Protein AF-0000000087801674 (afdb_homodimer)

Solvent-accessible surface area (backbone atoms only — not comparable to full-atom values): 14013 Å² total; per-residue (Å²): 129,71,61,68,39,51,29,33,41,62,79,55,60,31,30,32,39,36,50,57,74,58,81,40,25,35,35,33,15,40,68,57,34,8,9,36,26,7,16,68,33,32,33,34,28,30,34,54,42,87,42,50,44,78,76,38,37,72,88,40,53,46,72,25,80,40,76,71,36,92,72,72,56,46,32,38,39,27,20,32,75,73,55,23,9,34,45,39,39,37,33,70,70,35,52,76,68,42,30,33,26,38,24,48,24,19,38,68,68,58,78,89,70,61,68,58,33,33,30,18,51,76,46,45,53,90,71,57,76,79,52,83,94,38,54,73,29,63,59,119,128,73,61,69,40,50,31,35,41,62,78,55,59,31,28,31,38,36,51,58,74,59,81,41,26,35,35,31,14,38,68,52,35,8,9,35,25,7,15,69,31,32,32,33,28,30,33,53,42,88,41,51,44,78,75,38,37,71,88,41,51,45,71,24,78,41,74,71,32,91,74,68,56,49,34,39,40,27,21,34,74,72,55,23,10,33,46,38,39,37,33,71,70,34,52,75,69,43,31,32,26,39,25,49,23,20,37,68,70,57,78,91,69,62,68,58,34,34,29,18,50,77,47,47,54,90,73,57,76,78,51,84,96,38,52,75,29,63,59,121

Nearest PDB structures (foldseek):
  8ajq-assembly2_C  TM=9.108E-01  e=1.764E-11  Pseudomonas aeruginosa PAO1
  1xa8-assembly1_A  TM=7.427E-01  e=1.185E-06  Paracoccus denitrificans
  7shh-assembly3_C  TM=5.538E-01  e=6.264E-02  Magnetospirillum gryphiswaldense
  8rdp-assembly1_A  TM=5.841E-01  e=1.446E-01  Magnetospirillum gryphiswaldense
  8oua-assembly1_C  TM=5.200E-01  e=3.145E-01  Magnetospirillum gryphiswaldense

Structure (mmCIF, N/CA/C/O backbone):
data_AF-0000000087801674-model_v1
#
loop_
_entity.id
_entity.type
_entity.pdbx_description
1 polymer 'DUF636 domain protein'
#
loop_
_atom_site.group_PDB
_atom_site.id
_atom_site.type_symbol
_atom_site.label_atom_id
_atom_site.label_alt_id
_atom_site.label_comp_id
_atom_site.label_asym_id
_atom_site.label_entity_id
_atom_site.label_seq_id
_atom_site.pdbx_PDB_ins_code
_atom_site.Cartn_x
_atom_site.Cartn_y
_atom_site.Cartn_z
_atom_site.occupancy
_atom_site.B_iso_or_equiv
_atom_site.auth_seq_id
_atom_site.auth_comp_id
_atom_site.auth_asym_id
_atom_site.auth_atom_id
_atom_site.pdbx_PDB_model_num
ATOM 1 N N . MET A 1 1 ? 8.062 23.875 20.641 1 47.62 1 MET A N 1
ATOM 2 C CA . MET A 1 1 ? 8.273 23.797 19.203 1 47.62 1 MET A CA 1
ATOM 3 C C . MET A 1 1 ? 7.703 22.5 18.641 1 47.62 1 MET A C 1
ATOM 5 O O . MET A 1 1 ? 7.965 21.406 19.172 1 47.62 1 MET A O 1
ATOM 9 N N . THR A 1 2 ? 6.551 22.516 17.875 1 64.19 2 THR A N 1
ATOM 10 C CA . THR A 1 2 ? 5.828 21.297 17.547 1 64.19 2 THR A CA 1
ATOM 11 C C . THR A 1 2 ? 6.691 20.375 16.688 1 64.19 2 THR A C 1
ATOM 13 O O . THR A 1 2 ? 7.379 20.828 15.773 1 64.19 2 THR A O 1
ATOM 16 N N . ALA A 1 3 ? 6.973 19.156 17.125 1 79.94 3 ALA A N 1
ATOM 17 C CA . ALA A 1 3 ? 7.953 18.219 16.578 1 79.94 3 ALA A CA 1
ATOM 18 C C . ALA A 1 3 ? 7.699 17.953 15.102 1 79.94 3 ALA A C 1
ATOM 20 O O . ALA A 1 3 ? 6.551 17.781 14.688 1 79.94 3 ALA A O 1
ATOM 21 N N . SER A 1 4 ? 8.633 18.391 14.297 1 91.62 4 SER A N 1
ATOM 22 C CA . SER A 1 4 ? 8.586 18.141 12.859 1 91.62 4 SER A CA 1
ATOM 23 C C . SER A 1 4 ? 9.094 16.734 12.523 1 91.62 4 SER A C 1
ATOM 25 O O . SER A 1 4 ? 10.008 16.234 13.172 1 91.62 4 SER A O 1
ATOM 27 N N . LYS A 1 5 ? 8.352 16.062 11.68 1 96 5 LYS A N 1
ATOM 28 C CA . LYS A 1 5 ? 8.773 14.766 11.156 1 96 5 LYS A CA 1
ATOM 29 C C . LYS A 1 5 ? 9.125 14.875 9.672 1 96 5 LYS A C 1
ATOM 31 O O . LYS A 1 5 ? 8.594 15.727 8.961 1 96 5 LYS A O 1
ATOM 36 N N . THR A 1 6 ? 10.062 14.078 9.32 1 98.19 6 THR A N 1
ATOM 37 C CA . THR A 1 6 ? 10.406 13.961 7.91 1 98.19 6 THR A CA 1
ATOM 38 C C . THR A 1 6 ? 9.727 12.75 7.285 1 98.19 6 THR A C 1
ATOM 40 O O . THR A 1 6 ? 9.242 11.867 8 1 98.19 6 THR A O 1
ATOM 43 N N . GLY A 1 7 ? 9.555 12.805 5.973 1 98.56 7 GLY A N 1
ATOM 44 C CA . GLY A 1 7 ? 9.062 11.688 5.188 1 98.56 7 GLY A CA 1
ATOM 45 C C . GLY A 1 7 ? 9.625 11.648 3.779 1 98.56 7 GLY A C 1
ATOM 46 O O . GLY A 1 7 ? 10.273 12.602 3.342 1 98.56 7 GLY A O 1
ATOM 47 N N . SER A 1 8 ? 9.422 10.492 3.129 1 98.81 8 SER A N 1
ATOM 48 C CA . SER A 1 8 ? 9.922 10.336 1.765 1 98.81 8 SER A CA 1
ATOM 49 C C . SER A 1 8 ? 9.273 9.148 1.072 1 98.81 8 SER A C 1
ATOM 51 O O . SER A 1 8 ? 8.742 8.25 1.733 1 98.81 8 SER A O 1
ATOM 53 N N . CYS A 1 9 ? 9.328 9.281 -0.3 1 98.81 9 CYS A N 1
ATOM 54 C CA . CYS A 1 9 ? 9.023 8.07 -1.051 1 98.81 9 CYS A CA 1
ATOM 55 C C . CYS A 1 9 ? 10.133 7.043 -0.911 1 98.81 9 CYS A C 1
ATOM 57 O O . CYS A 1 9 ? 11.141 7.293 -0.243 1 98.81 9 CYS A O 1
ATOM 59 N N . LEU A 1 10 ? 9.977 5.898 -1.494 1 98.56 10 LEU A N 1
ATOM 60 C CA . LEU A 1 10 ? 10.898 4.773 -1.374 1 98.56 10 LEU A CA 1
ATOM 61 C C . LEU A 1 10 ? 12.25 5.109 -1.992 1 98.56 10 LEU A C 1
ATOM 63 O O . LEU A 1 10 ? 13.289 4.848 -1.391 1 98.56 10 LEU A O 1
ATOM 67 N N . CYS A 1 11 ? 12.297 5.691 -3.148 1 98.25 11 CYS A N 1
ATOM 68 C CA . CYS A 1 11 ? 13.547 5.918 -3.869 1 98.25 11 CYS A CA 1
ATOM 69 C C . CYS A 1 11 ? 14.227 7.195 -3.393 1 98.25 11 CYS A C 1
ATOM 71 O O . CYS A 1 11 ? 15.375 7.469 -3.758 1 98.25 11 CYS A O 1
ATOM 73 N N . GLY A 1 12 ? 13.508 7.992 -2.666 1 98.06 12 GLY A N 1
ATOM 74 C CA . GLY A 1 12 ? 14.109 9.195 -2.117 1 98.06 12 GLY A CA 1
ATOM 75 C C . GLY A 1 12 ? 13.992 10.398 -3.041 1 98.06 12 GLY A C 1
ATOM 76 O O . GLY A 1 12 ? 14.43 11.5 -2.697 1 98.06 12 GLY A O 1
ATOM 77 N N . ALA A 1 13 ? 13.352 10.25 -4.156 1 98.69 13 ALA A N 1
ATOM 78 C CA . ALA A 1 13 ? 13.172 11.383 -5.066 1 98.69 13 ALA A CA 1
ATOM 79 C C . ALA A 1 13 ? 12.266 12.445 -4.453 1 98.69 13 ALA A C 1
ATOM 81 O O . ALA A 1 13 ? 12.445 13.641 -4.691 1 98.69 13 ALA A O 1
ATOM 82 N N . VAL A 1 14 ? 11.297 12.039 -3.703 1 98.88 14 VAL A N 1
ATOM 83 C CA . VAL A 1 14 ? 10.375 12.945 -3.027 1 98.88 14 VAL A CA 1
ATOM 84 C C . VAL A 1 14 ? 10.664 12.953 -1.527 1 98.88 14 VAL A C 1
ATOM 86 O O . VAL A 1 14 ? 10.727 11.891 -0.897 1 98.88 14 VAL A O 1
ATOM 89 N N . LYS A 1 15 ? 10.906 14.047 -0.984 1 98.88 15 LYS A N 1
ATOM 90 C CA . LYS A 1 15 ? 11.047 14.25 0.454 1 98.88 15 LYS A CA 1
ATOM 91 C C . LYS A 1 15 ? 10.148 15.383 0.943 1 98.88 15 LYS A C 1
ATOM 93 O O . LYS A 1 15 ? 9.898 16.344 0.214 1 98.88 15 LYS A O 1
ATOM 98 N N . TYR A 1 16 ? 9.68 15.25 2.16 1 98.69 16 TYR A N 1
ATOM 99 C CA . TYR A 1 16 ? 8.812 16.266 2.732 1 98.69 16 TYR A CA 1
ATOM 100 C C . TYR A 1 16 ? 9 16.359 4.242 1 98.69 16 TYR A C 1
ATOM 102 O O . TYR A 1 16 ? 9.625 15.484 4.848 1 98.69 16 TYR A O 1
ATOM 110 N N . THR A 1 17 ? 8.523 17.422 4.82 1 98.31 17 THR A N 1
ATOM 111 C CA . THR A 1 17 ? 8.391 17.594 6.262 1 98.31 17 THR A CA 1
ATOM 112 C C . THR A 1 17 ? 6.934 17.812 6.645 1 98.31 17 THR A C 1
ATOM 114 O O . THR A 1 17 ? 6.148 18.328 5.844 1 98.31 17 THR A O 1
ATOM 117 N N . ILE A 1 18 ? 6.559 17.328 7.766 1 97.06 18 ILE A N 1
ATOM 118 C CA . ILE A 1 18 ? 5.254 17.578 8.359 1 97.06 18 ILE A CA 1
ATOM 119 C C . ILE A 1 18 ? 5.422 18.016 9.812 1 97.06 18 ILE A C 1
ATOM 121 O O . ILE A 1 18 ? 6.289 17.516 10.523 1 97.06 18 ILE A O 1
ATOM 125 N N . THR A 1 19 ? 4.602 19 10.117 1 95.75 19 THR A N 1
ATOM 126 C CA . THR A 1 19 ? 4.688 19.516 11.477 1 95.75 19 THR A CA 1
ATOM 127 C C . THR A 1 19 ? 3.404 19.234 12.25 1 95.75 19 THR A C 1
ATOM 129 O O . THR A 1 19 ? 2.309 19.297 11.688 1 95.75 19 THR A O 1
ATOM 132 N N . GLY A 1 20 ? 3.572 18.922 13.578 1 92.69 20 GLY A N 1
ATOM 133 C CA . GLY A 1 20 ? 2.424 18.672 14.438 1 92.69 20 GLY A CA 1
ATOM 134 C C . GLY A 1 20 ? 1.942 17.234 14.391 1 92.69 20 GLY A C 1
ATOM 135 O O . GLY A 1 20 ? 2.689 16.344 13.992 1 92.69 20 GLY A O 1
ATOM 136 N N . VAL A 1 21 ? 0.775 17 14.961 1 92.31 21 VAL A N 1
ATOM 137 C CA . VAL A 1 21 ? 0.155 15.68 15.008 1 92.31 21 VAL A CA 1
ATOM 138 C C . VAL A 1 21 ? -1.015 15.625 14.031 1 92.31 21 VAL A C 1
ATOM 140 O O . VAL A 1 21 ? -1.658 16.641 13.758 1 92.31 21 VAL A O 1
ATOM 143 N N . PRO A 1 22 ? -1.18 14.469 13.398 1 95.5 22 PRO A N 1
ATOM 144 C CA . PRO A 1 22 ? -2.334 14.383 12.5 1 95.5 22 PRO A CA 1
ATOM 145 C C . PRO A 1 22 ? -3.66 14.633 13.219 1 95.5 22 PRO A C 1
ATOM 147 O O . PRO A 1 22 ? -3.822 14.234 14.375 1 95.5 22 PRO A O 1
ATOM 150 N N . GLU A 1 23 ? -4.551 15.305 12.523 1 93.5 23 GLU A N 1
ATOM 151 C CA . GLU A 1 23 ? -5.898 15.492 13.055 1 93.5 23 GLU A CA 1
ATOM 152 C C . GLU A 1 23 ? -6.629 14.156 13.195 1 93.5 23 GLU A C 1
ATOM 154 O O . GLU A 1 23 ? -7.375 13.953 14.148 1 93.5 23 GLU A O 1
ATOM 159 N N . HIS A 1 24 ? -6.414 13.328 12.203 1 93.25 24 HIS A N 1
ATOM 160 C CA . HIS A 1 24 ? -6.941 11.969 12.172 1 93.25 24 HIS A CA 1
ATOM 161 C C . HIS A 1 24 ? -5.945 11.008 11.523 1 93.25 24 HIS A C 1
ATOM 163 O O . HIS A 1 24 ? -5.133 11.422 10.688 1 93.25 24 HIS A O 1
ATOM 169 N N . PHE A 1 25 ? -5.93 9.82 12.055 1 97.12 25 PHE A N 1
ATOM 170 C CA . PHE A 1 25 ? -5.254 8.695 11.414 1 97.12 25 PHE A CA 1
ATOM 171 C C . PHE A 1 25 ? -6.246 7.586 11.086 1 97.12 25 PHE A C 1
ATOM 173 O O . PHE A 1 25 ? -6.672 6.844 11.977 1 97.12 25 PHE A O 1
ATOM 180 N N . TYR A 1 26 ? -6.617 7.477 9.859 1 95.25 26 TYR A N 1
ATOM 181 C CA . TYR A 1 26 ? -7.66 6.512 9.531 1 95.25 26 TYR A CA 1
ATOM 182 C C . TYR A 1 26 ? -7.098 5.359 8.703 1 95.25 26 TYR A C 1
ATOM 184 O O . TYR A 1 26 ? -6.234 5.566 7.852 1 95.25 26 TYR A O 1
ATOM 192 N N . LEU A 1 27 ? -7.633 4.195 9 1 97.56 27 LEU A N 1
ATOM 193 C CA . LEU A 1 27 ? -7.465 3.01 8.164 1 97.56 27 LEU A CA 1
ATOM 194 C C . LEU A 1 27 ? -8.672 2.805 7.262 1 97.56 27 LEU A C 1
ATOM 196 O O . LEU A 1 27 ? -9.805 2.734 7.742 1 97.56 27 LEU A O 1
ATOM 200 N N . CYS A 1 28 ? -8.461 2.822 6.008 1 96.38 28 CYS A N 1
ATOM 201 C CA . CYS A 1 28 ? -9.555 2.637 5.059 1 96.38 28 CYS A CA 1
ATOM 202 C C . CYS A 1 28 ? -9.438 1.292 4.352 1 96.38 28 CYS A C 1
ATOM 204 O O . CYS A 1 28 ? -8.492 1.06 3.598 1 96.38 28 CYS A O 1
ATOM 206 N N . HIS A 1 29 ? -10.438 0.458 4.496 1 96.81 29 HIS A N 1
ATOM 207 C CA . HIS A 1 29 ? -10.398 -0.915 4.004 1 96.81 29 HIS A CA 1
ATOM 208 C C . HIS A 1 29 ? -11.148 -1.048 2.68 1 96.81 29 HIS A C 1
ATOM 210 O O . HIS A 1 29 ? -11.438 -2.162 2.236 1 96.81 29 HIS A O 1
ATOM 216 N N . CYS A 1 30 ? -11.5 0.041 2.01 1 95.81 30 CYS A N 1
ATOM 217 C CA . CYS A 1 30 ? -12.242 -0.053 0.758 1 95.81 30 CYS A CA 1
ATOM 218 C C . CYS A 1 30 ? -11.383 -0.672 -0.34 1 95.81 30 CYS A C 1
ATOM 220 O O . CYS A 1 30 ? -10.164 -0.744 -0.213 1 95.81 30 CYS A O 1
ATOM 222 N N . ILE A 1 31 ? -11.992 -1.08 -1.386 1 95.75 31 ILE A N 1
ATOM 223 C CA . ILE A 1 31 ? -11.32 -1.777 -2.477 1 95.75 31 ILE A CA 1
ATOM 224 C C . ILE A 1 31 ? -10.328 -0.838 -3.154 1 95.75 31 ILE A C 1
ATOM 226 O O . ILE A 1 31 ? -9.227 -1.251 -3.525 1 95.75 31 ILE A O 1
ATOM 230 N N . SER A 1 32 ? -10.633 0.423 -3.311 1 96.88 32 SER A N 1
ATOM 231 C CA . SER A 1 32 ? -9.742 1.372 -3.975 1 96.88 32 SER A CA 1
ATOM 232 C C . SER A 1 32 ? -8.422 1.513 -3.227 1 96.88 32 SER A C 1
ATOM 234 O O . SER A 1 32 ? -7.355 1.527 -3.84 1 96.88 32 SER A O 1
ATOM 236 N N . CYS A 1 33 ? -8.492 1.598 -1.892 1 97.31 33 CYS A N 1
ATOM 237 C CA . CYS A 1 33 ? -7.277 1.719 -1.099 1 97.31 33 CYS A CA 1
ATOM 238 C C . CYS A 1 33 ? -6.453 0.438 -1.164 1 97.31 33 CYS A C 1
ATOM 240 O O . CYS A 1 33 ? -5.223 0.486 -1.201 1 97.31 33 CYS A O 1
ATOM 242 N N . GLN A 1 34 ? -7.172 -0.679 -1.183 1 98.25 34 GLN A N 1
ATOM 243 C CA . GLN A 1 34 ? -6.469 -1.951 -1.301 1 98.25 34 GLN A CA 1
ATOM 244 C C . GLN A 1 34 ? -5.754 -2.062 -2.645 1 98.25 34 GLN A C 1
ATOM 246 O O . GLN A 1 34 ? -4.594 -2.471 -2.705 1 98.25 34 GLN A O 1
ATOM 251 N N . LYS A 1 35 ? -6.395 -1.659 -3.68 1 98.56 35 LYS A N 1
ATOM 252 C CA . LYS A 1 35 ? -5.777 -1.726 -5 1 98.56 35 LYS A CA 1
ATOM 253 C C . LYS A 1 35 ? -4.648 -0.707 -5.133 1 98.56 35 LYS A C 1
ATOM 255 O O . LYS A 1 35 ? -3.604 -1.001 -5.715 1 98.56 35 LYS A O 1
ATOM 260 N N . ALA A 1 36 ? -4.801 0.488 -4.613 1 98.75 36 ALA A N 1
ATOM 261 C CA . ALA A 1 36 ? -3.764 1.513 -4.703 1 98.75 36 ALA A CA 1
ATOM 262 C C . ALA A 1 36 ? -2.488 1.067 -3.992 1 98.75 36 ALA A C 1
ATOM 264 O O . ALA A 1 36 ? -1.394 1.161 -4.551 1 98.75 36 ALA A O 1
ATOM 265 N N . THR A 1 37 ? -2.643 0.557 -2.787 1 98.81 37 THR A N 1
ATOM 266 C CA . THR A 1 37 ? -1.492 0.17 -1.976 1 98.81 37 THR A CA 1
ATOM 267 C C . THR A 1 37 ? -0.952 -1.188 -2.416 1 98.81 37 THR A C 1
ATOM 269 O O . THR A 1 37 ? 0.224 -1.492 -2.203 1 98.81 37 THR A O 1
ATOM 272 N N . GLY A 1 38 ? -1.808 -1.997 -3.02 1 98.81 38 GLY A N 1
ATOM 273 C CA . GLY A 1 38 ? -1.487 -3.402 -3.213 1 98.81 38 GLY A CA 1
ATOM 274 C C . GLY A 1 38 ? -1.514 -4.203 -1.925 1 98.81 38 GLY A C 1
ATOM 275 O O . GLY A 1 38 ? -1.065 -5.352 -1.892 1 98.81 38 GLY A O 1
ATOM 276 N N . SER A 1 39 ? -1.932 -3.631 -0.876 1 98.75 39 SER A N 1
ATOM 277 C CA . SER A 1 39 ? -1.927 -4.227 0.455 1 98.75 39 SER A CA 1
ATOM 278 C C . SER A 1 39 ? -3.34 -4.328 1.021 1 98.75 39 SER A C 1
ATOM 280 O O . SER A 1 39 ? -4.281 -4.652 0.296 1 98.75 39 SER A O 1
ATOM 282 N N . VAL A 1 40 ? -3.564 -4.152 2.299 1 98.56 40 VAL A N 1
ATOM 283 C CA . VAL A 1 40 ? -4.816 -4.594 2.906 1 98.56 40 VAL A CA 1
ATOM 284 C C . VAL A 1 40 ? -5.684 -3.383 3.238 1 98.56 40 VAL A C 1
ATOM 286 O O . VAL A 1 40 ? -6.895 -3.514 3.428 1 98.56 40 VAL A O 1
ATOM 289 N N . PHE A 1 41 ? -5.148 -2.203 3.412 1 98.31 41 PHE A N 1
ATOM 290 C CA . PHE A 1 41 ? -5.883 -0.966 3.637 1 98.31 41 PHE A CA 1
ATOM 291 C C . PHE A 1 41 ? -4.992 0.247 3.391 1 98.31 41 PHE A C 1
ATOM 293 O O . PHE A 1 41 ? -3.777 0.11 3.236 1 98.31 41 PHE A O 1
ATOM 300 N N . GLY A 1 42 ? -5.605 1.363 3.162 1 97.94 42 GLY A N 1
ATOM 301 C CA . GLY A 1 42 ? -4.895 2.629 3.27 1 97.94 42 GLY A CA 1
ATOM 302 C C . GLY A 1 42 ? -4.691 3.08 4.703 1 97.94 42 GLY A C 1
ATOM 303 O O . GLY A 1 42 ? -5.586 2.939 5.535 1 97.94 42 GLY A O 1
ATOM 304 N N . ALA A 1 43 ? -3.512 3.559 5.02 1 98.62 43 ALA A N 1
ATOM 305 C CA . ALA A 1 43 ? -3.158 4.086 6.336 1 98.62 43 ALA A CA 1
ATOM 306 C C . ALA A 1 43 ? -2.803 5.57 6.254 1 98.62 43 ALA A C 1
ATOM 308 O O . ALA A 1 43 ? -1.638 5.926 6.066 1 98.62 43 ALA A O 1
ATOM 309 N N . ASN A 1 44 ? -3.742 6.391 6.523 1 97.94 44 ASN A N 1
ATOM 310 C CA . ASN A 1 44 ? -3.668 7.781 6.082 1 97.94 44 ASN A CA 1
ATOM 311 C C . ASN A 1 44 ? -3.746 8.75 7.262 1 97.94 44 ASN A C 1
ATOM 313 O O . ASN A 1 44 ? -4.699 8.703 8.039 1 97.94 44 ASN A O 1
ATOM 317 N N . CYS A 1 45 ? -2.801 9.656 7.348 1 98.06 45 CYS A N 1
ATOM 318 C CA . CYS A 1 45 ? -2.75 10.688 8.375 1 98.06 45 CYS A CA 1
ATOM 319 C C . CYS A 1 45 ? -3.227 12.031 7.832 1 98.06 45 CYS A C 1
ATOM 321 O O . CYS A 1 45 ? -2.621 12.578 6.91 1 98.06 45 CYS A O 1
ATOM 323 N N . TRP A 1 46 ? -4.246 12.508 8.414 1 97.19 46 TRP A N 1
ATOM 324 C CA . TRP A 1 46 ? -4.824 13.781 7.977 1 97.19 46 TRP A CA 1
ATOM 325 C C . TRP A 1 46 ? -4.094 14.961 8.609 1 97.19 46 TRP A C 1
ATOM 327 O O . TRP A 1 46 ? -4.004 15.055 9.836 1 97.19 46 TRP A O 1
ATOM 337 N N . TYR A 1 47 ? -3.566 15.844 7.793 1 97.06 47 TYR A N 1
ATOM 338 C CA . TYR A 1 47 ? -2.898 17.078 8.211 1 97.06 47 TYR A CA 1
ATOM 339 C C . TYR A 1 47 ? -3.502 18.281 7.516 1 97.06 47 TYR A C 1
ATOM 341 O O . TYR A 1 47 ? -4.172 18.156 6.492 1 97.06 47 TYR A O 1
ATOM 349 N N . LYS A 1 48 ? -3.268 19.422 8.188 1 96.44 48 LYS A N 1
ATOM 350 C CA . LYS A 1 48 ? -3.434 20.641 7.406 1 96.44 48 LYS A CA 1
ATOM 351 C C . LYS A 1 48 ? -2.414 20.719 6.277 1 96.44 48 LYS A C 1
ATOM 353 O O . LYS A 1 48 ? -1.242 20.375 6.465 1 96.44 48 LYS A O 1
ATOM 358 N N . LYS A 1 49 ? -2.883 21.094 5.105 1 96.19 49 LYS A N 1
ATOM 359 C CA . LYS A 1 49 ? -1.99 21.219 3.957 1 96.19 49 LYS A CA 1
ATOM 360 C C . LYS A 1 49 ? -0.834 22.172 4.254 1 96.19 49 LYS A C 1
ATOM 362 O O . LYS A 1 49 ? 0.284 21.953 3.779 1 96.19 49 LYS A O 1
ATOM 367 N N . SER A 1 50 ? -1.026 23.141 5.105 1 95.38 50 SER A N 1
ATOM 368 C CA . SER A 1 50 ? -0.056 24.188 5.402 1 95.38 50 SER A CA 1
ATOM 369 C C . SER A 1 50 ? 1.127 23.641 6.195 1 95.38 50 SER A C 1
ATOM 371 O O . SER A 1 50 ? 2.191 24.266 6.234 1 95.38 50 SER A O 1
ATOM 373 N N . VAL A 1 51 ? 0.984 22.5 6.832 1 95.94 51 VAL A N 1
ATOM 374 C CA . VAL A 1 51 ? 2.061 22.016 7.688 1 95.94 51 VAL A CA 1
ATOM 375 C C . VAL A 1 51 ? 2.842 20.922 6.957 1 95.94 51 VAL A C 1
ATOM 377 O O . VAL A 1 51 ? 3.816 20.375 7.492 1 95.94 51 VAL A O 1
ATOM 380 N N . ARG A 1 52 ? 2.367 20.5 5.793 1 96.25 52 ARG A N 1
ATOM 381 C CA . ARG A 1 52 ? 3.102 19.578 4.934 1 96.25 52 ARG A CA 1
ATOM 382 C C . ARG A 1 52 ? 3.889 20.344 3.867 1 96.25 52 ARG A C 1
ATOM 384 O O . ARG A 1 52 ? 3.305 21.016 3.016 1 96.25 52 ARG A O 1
ATOM 391 N N . GLN A 1 53 ? 5.188 20.203 3.875 1 97.31 53 GLN A N 1
ATOM 392 C CA . GLN A 1 53 ? 6.051 20.875 2.91 1 97.31 53 GLN A CA 1
ATOM 393 C C . GLN A 1 53 ? 6.883 19.859 2.119 1 97.31 53 GLN A C 1
ATOM 395 O O . GLN A 1 53 ? 7.68 19.125 2.693 1 97.31 53 GLN A O 1
ATOM 400 N N . ILE A 1 54 ? 6.668 19.859 0.822 1 98.25 54 ILE A N 1
ATOM 401 C CA . ILE A 1 54 ? 7.551 19.078 -0.029 1 98.25 54 ILE A CA 1
ATOM 402 C C . ILE A 1 54 ? 8.914 19.766 -0.137 1 98.25 54 ILE A C 1
ATOM 404 O O . ILE A 1 54 ? 9.008 20.891 -0.618 1 98.25 54 ILE A O 1
ATOM 408 N N . THR A 1 55 ? 9.938 19.109 0.288 1 98.44 55 THR A N 1
ATOM 409 C CA . THR A 1 55 ? 11.258 19.734 0.343 1 98.44 55 THR A CA 1
ATOM 410 C C . THR A 1 55 ? 12.102 19.328 -0.86 1 98.44 55 THR A C 1
ATOM 412 O O . THR A 1 55 ? 13.117 19.953 -1.158 1 98.44 55 THR A O 1
ATOM 415 N N . GLN A 1 56 ? 11.742 18.25 -1.497 1 98.44 56 GLN A N 1
ATOM 416 C CA . GLN A 1 56 ? 12.438 17.75 -2.678 1 98.44 56 GLN A CA 1
ATOM 417 C C . GLN A 1 56 ? 11.492 16.969 -3.58 1 98.44 56 GLN A C 1
ATOM 419 O O . GLN A 1 56 ? 10.648 16.219 -3.096 1 98.44 56 GLN A O 1
ATOM 424 N N . GLY A 1 57 ? 11.578 17.156 -4.914 1 98.38 57 GLY A N 1
ATOM 425 C CA . GLY A 1 57 ? 11.07 16.172 -5.859 1 98.38 57 GLY A CA 1
ATOM 426 C C . GLY A 1 57 ? 9.633 16.438 -6.27 1 98.38 57 GLY A C 1
ATOM 427 O O . GLY A 1 57 ? 8.898 15.508 -6.609 1 98.38 57 GLY A O 1
ATOM 428 N N . ASN A 1 58 ? 9.219 17.672 -6.176 1 97.44 58 ASN A N 1
ATOM 429 C CA . ASN A 1 58 ? 7.871 18 -6.633 1 97.44 58 ASN A CA 1
ATOM 430 C C . ASN A 1 58 ? 7.617 17.484 -8.047 1 97.44 58 ASN A C 1
ATOM 432 O O . ASN A 1 58 ? 6.508 17.031 -8.352 1 97.44 58 ASN A O 1
ATOM 436 N N . HIS A 1 59 ? 8.594 17.484 -8.875 1 97.75 59 HIS A N 1
ATOM 437 C CA . HIS A 1 59 ? 8.469 17.062 -10.258 1 97.75 59 HIS A CA 1
ATOM 438 C C . HIS A 1 59 ? 8.336 15.539 -10.367 1 97.75 59 HIS A C 1
ATOM 440 O O . HIS A 1 59 ? 7.992 15.016 -11.43 1 97.75 59 HIS A O 1
ATOM 446 N N . SER A 1 60 ? 8.625 14.82 -9.297 1 98.62 60 SER A N 1
ATOM 447 C CA . SER A 1 60 ? 8.547 13.367 -9.281 1 98.62 60 SER A CA 1
ATOM 448 C C . SER A 1 60 ? 7.199 12.891 -8.742 1 98.62 60 SER A C 1
ATOM 450 O O . SER A 1 60 ? 6.992 11.695 -8.531 1 98.62 60 SER A O 1
ATOM 452 N N . ILE A 1 61 ? 6.301 13.812 -8.484 1 98.81 61 ILE A N 1
ATOM 453 C CA . ILE A 1 61 ? 4.977 13.484 -7.969 1 98.81 61 ILE A CA 1
ATOM 454 C C . ILE A 1 61 ? 3.945 13.602 -9.086 1 98.81 61 ILE A C 1
ATOM 456 O O . ILE A 1 61 ? 3.904 14.609 -9.805 1 98.81 61 ILE A O 1
ATOM 460 N N . THR A 1 62 ? 3.178 12.609 -9.297 1 98.69 62 THR A N 1
ATOM 461 C CA . THR A 1 62 ? 2.02 12.656 -10.18 1 98.69 62 THR A CA 1
ATOM 462 C C . THR A 1 62 ? 0.752 12.258 -9.438 1 98.69 62 THR A C 1
ATOM 464 O O . THR A 1 62 ? 0.823 11.719 -8.328 1 98.69 62 THR A O 1
ATOM 467 N N . THR A 1 63 ? -0.363 12.648 -9.938 1 98.62 63 THR A N 1
ATOM 468 C CA . THR A 1 63 ? -1.632 12.445 -9.25 1 98.62 63 THR A CA 1
ATOM 469 C C . THR A 1 63 ? -2.625 11.719 -10.148 1 98.62 63 THR A C 1
ATOM 471 O O . THR A 1 63 ? -2.803 12.086 -11.312 1 98.62 63 THR A O 1
ATOM 474 N N . TYR A 1 64 ? -3.143 10.68 -9.688 1 98.75 64 TYR A N 1
ATOM 475 C CA . TYR A 1 64 ? -4.234 9.969 -10.344 1 98.75 64 TYR A CA 1
ATOM 476 C C . TYR A 1 64 ? -5.582 10.383 -9.766 1 98.75 64 TYR A C 1
ATOM 478 O O . TYR A 1 64 ? -5.766 10.383 -8.547 1 98.75 64 TYR A O 1
ATOM 486 N N . GLN A 1 65 ? -6.488 10.711 -10.633 1 97.62 65 GLN A N 1
ATOM 487 C CA . GLN A 1 65 ? -7.852 11.031 -10.227 1 97.62 65 GLN A CA 1
ATOM 488 C C . GLN A 1 65 ? -8.703 9.766 -10.109 1 97.62 65 GLN A C 1
ATOM 490 O O . GLN A 1 65 ? -9.188 9.242 -11.117 1 97.62 65 GLN A O 1
ATOM 495 N N . ASP A 1 66 ? -8.844 9.297 -8.906 1 97.69 66 ASP A N 1
ATOM 496 C CA . ASP A 1 66 ? -9.625 8.102 -8.617 1 97.69 66 ASP A CA 1
ATOM 497 C C . ASP A 1 66 ? -11.109 8.422 -8.508 1 97.69 66 ASP A C 1
ATOM 499 O O . ASP A 1 66 ? -11.586 8.836 -7.445 1 97.69 66 ASP A O 1
ATOM 503 N N . LYS A 1 67 ? -11.914 8.156 -9.539 1 92.94 67 LYS A N 1
ATOM 504 C CA . LYS A 1 67 ? -13.328 8.531 -9.602 1 92.94 67 LYS A CA 1
ATOM 505 C C . LYS A 1 67 ? -14.219 7.434 -9.039 1 92.94 67 LYS A C 1
ATOM 507 O O . LYS A 1 67 ? -15.438 7.586 -8.977 1 92.94 67 LYS A O 1
ATOM 512 N N . SER A 1 68 ? -13.586 6.297 -8.578 1 82 68 SER A N 1
ATOM 513 C CA . SER A 1 68 ? -14.406 5.145 -8.227 1 82 68 SER A CA 1
ATOM 514 C C . SER A 1 68 ? -14.258 4.785 -6.75 1 82 68 SER A C 1
ATOM 516 O O . SER A 1 68 ? -14.109 3.613 -6.40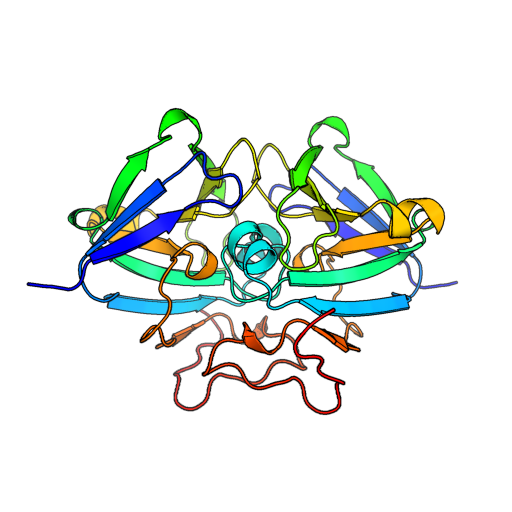2 1 82 68 SER A O 1
ATOM 518 N N . PRO A 1 69 ? -14.336 5.883 -5.953 1 77.62 69 PRO A N 1
ATOM 519 C CA . PRO A 1 69 ? -14.383 5.512 -4.535 1 77.62 69 PRO A CA 1
ATOM 520 C C . PRO A 1 69 ? -15.727 4.914 -4.125 1 77.62 69 PRO A C 1
ATOM 522 O O . PRO A 1 69 ? -16.766 5.254 -4.699 1 77.62 69 PRO A O 1
ATOM 525 N N . GLU A 1 70 ? -15.664 3.99 -3.318 1 79.62 70 GLU A N 1
ATOM 526 C CA . GLU A 1 70 ? -16.891 3.393 -2.801 1 79.62 70 GLU A CA 1
ATOM 527 C C . GLU A 1 70 ? -17.781 4.441 -2.131 1 79.62 70 GLU A C 1
ATOM 529 O O . GLU A 1 70 ? -19 4.289 -2.088 1 79.62 70 GLU A O 1
ATOM 534 N N . SER A 1 71 ? -17.156 5.516 -1.645 1 76.62 71 SER A N 1
ATOM 535 C CA . SER A 1 71 ? -17.859 6.582 -0.934 1 76.62 71 SER A CA 1
ATOM 536 C C . SER A 1 71 ? -18.625 7.473 -1.899 1 76.62 71 SER A C 1
ATOM 538 O O . SER A 1 71 ? -19.484 8.258 -1.479 1 76.62 71 SER A O 1
ATOM 540 N N . GLY A 1 72 ? -18.344 7.352 -3.109 1 81.25 72 GLY A N 1
ATOM 541 C CA . GLY A 1 72 ? -18.938 8.266 -4.074 1 81.25 72 GLY A CA 1
ATOM 542 C C . GLY A 1 72 ? -18.172 9.57 -4.207 1 81.25 72 GLY A C 1
ATOM 543 O O . GLY A 1 72 ? -18.5 10.414 -5.039 1 81.25 72 GLY A O 1
ATOM 544 N N . ASN A 1 73 ? -17.125 9.773 -3.363 1 86 73 ASN A N 1
ATOM 545 C CA . ASN A 1 73 ? -16.266 10.953 -3.463 1 86 73 ASN A CA 1
ATOM 546 C C . ASN A 1 73 ? -14.945 10.625 -4.145 1 86 73 ASN A C 1
ATOM 548 O O . ASN A 1 73 ? -14.156 9.828 -3.631 1 86 73 ASN A O 1
ATOM 552 N N . PRO A 1 74 ? -14.742 11.305 -5.277 1 93.31 74 PRO A N 1
ATOM 553 C CA . PRO A 1 74 ? -13.477 11.07 -5.969 1 93.31 74 PRO A CA 1
ATOM 554 C C . PRO A 1 74 ? -12.266 11.445 -5.117 1 93.31 74 PRO A C 1
ATOM 556 O O . PRO A 1 74 ? -12.32 12.398 -4.34 1 93.31 74 PRO A O 1
ATOM 559 N N . LEU A 1 75 ? -11.234 10.656 -5.262 1 96.69 75 LEU A N 1
ATOM 560 C CA . LEU A 1 75 ? -9.984 10.898 -4.547 1 96.69 75 LEU A CA 1
ATOM 561 C C . LEU A 1 75 ? -8.867 11.281 -5.516 1 96.69 75 LEU A C 1
ATOM 563 O O . LEU A 1 75 ? -8.805 10.766 -6.633 1 96.69 75 LEU A O 1
ATOM 567 N N . GLN A 1 76 ? -8.094 12.203 -5.102 1 97.81 76 GLN A N 1
ATOM 568 C CA . GLN A 1 76 ? -6.816 12.461 -5.754 1 97.81 76 GLN A CA 1
ATOM 569 C C . GLN A 1 76 ? -5.684 11.719 -5.059 1 97.81 76 GLN A C 1
ATOM 571 O O . GLN A 1 76 ? -5.387 11.969 -3.889 1 97.81 76 GLN A O 1
ATOM 576 N N . ARG A 1 77 ? -5.086 10.789 -5.758 1 98.62 77 ARG A N 1
ATOM 577 C CA . ARG A 1 77 ? -4.016 9.977 -5.199 1 98.62 77 ARG A CA 1
ATOM 578 C C . ARG A 1 77 ? -2.674 10.32 -5.84 1 98.62 77 ARG A C 1
ATOM 580 O O . ARG A 1 77 ? -2.494 10.141 -7.047 1 98.62 77 ARG A O 1
ATOM 587 N N . SER A 1 78 ? -1.761 10.781 -5.043 1 98.81 78 SER A N 1
ATOM 588 C CA . SER A 1 78 ? -0.436 11.125 -5.551 1 98.81 78 SER A CA 1
ATOM 589 C C . SER A 1 78 ? 0.57 10.016 -5.27 1 98.81 78 SER A C 1
ATOM 591 O O . SER A 1 78 ? 0.52 9.375 -4.219 1 98.81 78 SER A O 1
ATOM 593 N N . PHE A 1 79 ? 1.468 9.828 -6.203 1 98.94 79 PHE A N 1
ATOM 594 C CA . PHE A 1 79 ? 2.494 8.805 -6.043 1 98.94 79 PHE A CA 1
ATOM 595 C C . PHE A 1 79 ? 3.777 9.203 -6.758 1 98.94 79 PHE A C 1
ATOM 597 O O . PHE A 1 79 ? 3.77 10.109 -7.594 1 98.94 79 PHE A O 1
ATOM 604 N N . CYS A 1 80 ? 4.863 8.672 -6.379 1 98.94 80 CYS A N 1
ATOM 605 C CA . CYS A 1 80 ? 6.156 8.93 -7 1 98.94 80 CYS A CA 1
ATOM 606 C C . CYS A 1 80 ? 6.246 8.266 -8.367 1 98.94 80 CYS A C 1
ATOM 608 O O . CYS A 1 80 ? 6.008 7.062 -8.5 1 98.94 80 CYS A O 1
ATOM 610 N N . THR A 1 81 ? 6.668 8.984 -9.398 1 98.81 81 THR A N 1
ATOM 611 C CA . THR A 1 81 ? 6.707 8.477 -10.766 1 98.81 81 THR A CA 1
ATOM 612 C C . THR A 1 81 ? 7.875 7.516 -10.953 1 98.81 81 THR A C 1
ATOM 614 O O . THR A 1 81 ? 7.91 6.762 -11.93 1 98.81 81 THR A O 1
ATOM 617 N N . THR A 1 82 ? 8.82 7.535 -10.047 1 98.69 82 THR A N 1
ATOM 618 C CA . THR A 1 82 ? 10.023 6.719 -10.188 1 98.69 82 THR A CA 1
ATOM 619 C C . THR A 1 82 ? 9.844 5.367 -9.5 1 98.69 82 THR A C 1
ATOM 621 O O . THR A 1 82 ? 10.172 4.328 -10.062 1 98.69 82 THR A O 1
ATOM 624 N N . CYS A 1 83 ? 9.234 5.391 -8.297 1 98.81 83 CYS A N 1
ATOM 625 C CA . CYS A 1 83 ? 9.242 4.152 -7.523 1 98.81 83 CYS A CA 1
ATOM 626 C C . CYS A 1 83 ? 7.816 3.695 -7.223 1 98.81 83 CYS A C 1
ATOM 628 O O . CYS A 1 83 ? 7.609 2.607 -6.684 1 98.81 83 CYS A O 1
ATOM 630 N N . GLY A 1 84 ? 6.836 4.488 -7.492 1 98.88 84 GLY A N 1
ATOM 631 C CA . GLY A 1 84 ? 5.453 4.066 -7.348 1 98.88 84 GLY A CA 1
ATOM 632 C C . GLY A 1 84 ? 4.918 4.238 -5.938 1 98.88 84 GLY A C 1
ATOM 633 O O . GLY A 1 84 ? 3.746 3.971 -5.676 1 98.88 84 GLY A O 1
ATOM 634 N N . SER A 1 85 ? 5.727 4.742 -4.961 1 98.94 85 SER A N 1
ATOM 635 C CA . SER A 1 85 ? 5.27 4.934 -3.588 1 98.94 85 SER A CA 1
ATOM 636 C C . SER A 1 85 ? 3.992 5.766 -3.541 1 98.94 85 SER A C 1
ATOM 638 O O . SER A 1 85 ? 3.92 6.836 -4.156 1 98.94 85 SER A O 1
ATOM 640 N N . ASN A 1 86 ? 2.975 5.258 -2.848 1 98.94 86 ASN A N 1
ATOM 641 C CA . ASN A 1 86 ? 1.822 6.09 -2.518 1 98.94 86 ASN A CA 1
ATOM 642 C C . ASN A 1 86 ? 2.191 7.191 -1.531 1 98.94 86 ASN A C 1
ATOM 644 O O . ASN A 1 86 ? 2.801 6.926 -0.494 1 98.94 86 ASN A O 1
ATOM 648 N N . LEU A 1 87 ? 1.784 8.445 -1.814 1 98.94 87 LEU A N 1
ATOM 649 C CA . LEU A 1 87 ? 2.316 9.547 -1.023 1 98.94 87 LEU A CA 1
ATOM 650 C C . LEU A 1 87 ? 1.195 10.305 -0.321 1 98.94 87 LEU A C 1
ATOM 652 O O . LEU A 1 87 ? 1.12 10.312 0.91 1 98.94 87 LEU A O 1
ATOM 656 N N . PHE A 1 88 ? 0.319 10.969 -1.107 1 98.75 88 PHE A N 1
ATOM 657 C CA . PHE A 1 88 ? -0.701 11.852 -0.55 1 98.75 88 PHE A CA 1
ATOM 658 C C . PHE A 1 88 ? -2.066 11.555 -1.157 1 98.75 88 PHE A C 1
ATOM 660 O O . PHE A 1 88 ? -2.156 11.07 -2.289 1 98.75 88 PHE A O 1
ATOM 667 N N . ILE A 1 89 ? -3.078 11.82 -0.387 1 98.19 89 ILE A N 1
ATOM 668 C CA . ILE A 1 89 ? -4.457 11.68 -0.84 1 98.19 89 ILE A CA 1
ATOM 669 C C . ILE A 1 89 ? -5.254 12.93 -0.461 1 98.19 89 ILE A C 1
ATOM 671 O O . ILE A 1 89 ? -5.098 13.453 0.643 1 98.19 89 ILE A O 1
ATOM 675 N N . SER A 1 90 ? -5.988 13.359 -1.388 1 96.75 90 SER A N 1
ATOM 676 C CA . SER A 1 90 ? -6.93 14.445 -1.112 1 96.75 90 SER A CA 1
ATOM 677 C C . SER A 1 90 ? -8.242 14.234 -1.864 1 96.75 90 SER A C 1
ATOM 679 O O . SER A 1 90 ? -8.367 13.305 -2.662 1 96.75 90 SER A O 1
ATOM 681 N N . ASN A 1 91 ? -9.211 14.883 -1.481 1 94.44 91 ASN A N 1
ATOM 682 C CA . ASN A 1 91 ? -10.469 15.023 -2.205 1 94.44 91 ASN A CA 1
ATOM 683 C C . ASN A 1 91 ? -11 16.453 -2.146 1 94.44 91 ASN A C 1
ATOM 685 O O . ASN A 1 91 ? -10.359 17.328 -1.559 1 94.44 91 ASN A O 1
ATOM 689 N N . ASP A 1 92 ? -12.125 16.703 -2.83 1 93.12 92 ASP A N 1
ATOM 690 C CA . ASP A 1 92 ? -12.664 18.062 -2.918 1 93.12 92 ASP A CA 1
ATOM 691 C C . ASP A 1 92 ? -12.969 18.625 -1.531 1 93.12 92 ASP A C 1
ATOM 693 O O . ASP A 1 92 ? -12.703 19.797 -1.256 1 93.12 92 ASP A O 1
ATOM 697 N N . THR A 1 93 ? -13.516 17.797 -0.698 1 91.25 93 THR A N 1
ATOM 698 C CA . THR A 1 93 ? -13.844 18.219 0.658 1 91.25 93 THR A CA 1
ATOM 699 C C . THR A 1 93 ? -12.586 18.578 1.435 1 91.25 93 THR A C 1
ATOM 701 O O . THR A 1 93 ? -12.531 19.641 2.082 1 91.25 93 THR A O 1
ATOM 704 N N . MET A 1 94 ? -11.594 17.797 1.381 1 93.31 94 MET A N 1
ATOM 705 C CA . MET A 1 94 ? -10.32 18.047 2.049 1 93.31 94 MET A CA 1
ATOM 706 C C . MET A 1 94 ? -9.68 19.328 1.522 1 93.31 94 MET A C 1
ATOM 708 O O . MET A 1 94 ? -9.141 20.125 2.297 1 93.31 94 MET A O 1
ATOM 712 N N . ASP A 1 95 ? -9.734 19.484 0.263 1 94.19 95 ASP A N 1
ATOM 713 C CA . ASP A 1 95 ? -9.141 20.656 -0.348 1 94.19 95 ASP A CA 1
ATOM 714 C C . ASP A 1 95 ? -9.812 21.938 0.164 1 94.19 95 ASP A C 1
ATOM 716 O O . ASP A 1 95 ? -9.133 22.922 0.479 1 94.19 95 ASP A O 1
ATOM 720 N N . LYS A 1 96 ? -11.117 21.906 0.292 1 95.19 96 LYS A N 1
ATOM 721 C CA . LYS A 1 96 ? -11.867 23.062 0.797 1 95.19 96 LYS A CA 1
ATOM 722 C C . LYS A 1 96 ? -11.492 23.375 2.244 1 95.19 96 LYS A C 1
ATOM 724 O O . LYS A 1 96 ? -11.484 24.531 2.656 1 95.19 96 LYS A O 1
ATOM 729 N N . LEU A 1 97 ? -11.102 22.359 2.953 1 95.12 97 LEU A N 1
ATOM 730 C CA . LEU A 1 97 ? -10.766 22.5 4.363 1 95.12 97 LEU A CA 1
ATOM 731 C C . LEU A 1 97 ? -9.273 22.766 4.539 1 95.12 97 LEU A C 1
ATOM 733 O O . LEU A 1 97 ? -8.789 22.906 5.668 1 95.12 97 LEU A O 1
ATOM 737 N N . GLY A 1 98 ? -8.57 22.812 3.42 1 96.38 98 GLY A N 1
ATOM 738 C CA . GLY A 1 98 ? -7.125 22.984 3.5 1 96.38 98 GLY A CA 1
ATOM 739 C C . GLY A 1 98 ? -6.422 21.797 4.137 1 96.38 98 GLY A C 1
ATOM 740 O O . GLY A 1 98 ? -5.48 21.969 4.91 1 96.38 98 GLY A O 1
ATOM 741 N N . ALA A 1 99 ? -6.906 20.609 3.807 1 96.94 99 ALA A N 1
ATOM 742 C CA . ALA A 1 99 ? -6.379 19.391 4.418 1 96.94 99 ALA A CA 1
ATOM 743 C C . ALA A 1 99 ? -5.754 18.469 3.365 1 96.94 99 ALA A C 1
ATOM 745 O O . ALA A 1 99 ? -5.977 18.656 2.166 1 96.94 99 ALA A O 1
ATOM 746 N N . VAL A 1 100 ? -4.914 17.562 3.826 1 97.56 100 VAL A N 1
ATOM 747 C CA . VAL A 1 100 ? -4.277 16.562 2.986 1 97.56 100 VAL A CA 1
ATOM 748 C C . VAL A 1 100 ? -4.008 15.297 3.807 1 97.56 100 VAL A C 1
ATOM 750 O O . VAL A 1 100 ? -3.732 15.375 5.008 1 97.56 100 VAL A O 1
ATOM 753 N N . SER A 1 101 ? -4.148 14.266 3.189 1 98.12 101 SER A N 1
ATOM 754 C CA . SER A 1 101 ? -3.758 13.008 3.824 1 98.12 101 SER A CA 1
ATOM 755 C C . SER A 1 101 ? -2.346 12.602 3.416 1 98.12 101 SER A C 1
ATOM 757 O O . SER A 1 101 ? -2.016 12.594 2.229 1 98.12 101 SER A O 1
ATOM 759 N N . VAL A 1 102 ? -1.548 12.32 4.41 1 98.69 102 VAL A N 1
ATOM 760 C CA . VAL A 1 102 ? -0.207 11.773 4.223 1 98.69 102 VAL A CA 1
ATOM 761 C C . VAL A 1 102 ? -0.198 10.289 4.566 1 98.69 102 VAL A C 1
ATOM 763 O O . VAL A 1 102 ? -0.644 9.891 5.648 1 98.69 102 VAL A O 1
ATOM 766 N N . THR A 1 103 ? 0.265 9.469 3.629 1 98.88 103 THR A N 1
ATOM 767 C CA . THR A 1 103 ? 0.302 8.039 3.906 1 98.88 103 THR A CA 1
ATOM 768 C C . THR A 1 103 ? 1.308 7.727 5.012 1 98.88 103 THR A C 1
ATOM 770 O O . THR A 1 103 ? 2.445 8.195 4.973 1 98.88 103 THR A O 1
ATOM 773 N N . SER A 1 104 ? 0.919 6.98 5.961 1 98.75 104 SER A N 1
ATOM 774 C CA . SER A 1 104 ? 1.716 6.797 7.172 1 98.75 104 SER A CA 1
ATOM 775 C C . SER A 1 104 ? 3.014 6.055 6.871 1 98.75 104 SER A C 1
ATOM 777 O O . SER A 1 104 ? 4.023 6.266 7.543 1 98.75 104 SER A O 1
ATOM 779 N N . GLY A 1 105 ? 2.984 5.23 5.879 1 98.62 105 GLY A N 1
ATOM 780 C CA . GLY A 1 105 ? 4.152 4.434 5.547 1 98.62 105 GLY A CA 1
ATOM 781 C C . GLY A 1 105 ? 5.324 5.266 5.055 1 98.62 105 GLY A C 1
ATOM 782 O O . GLY A 1 105 ? 6.469 4.805 5.074 1 98.62 105 GLY A O 1
ATOM 783 N N . THR A 1 106 ? 5.039 6.453 4.578 1 98.81 106 THR A N 1
ATOM 784 C CA . THR A 1 106 ? 6.109 7.277 4.016 1 98.81 106 THR A CA 1
ATOM 785 C C . THR A 1 106 ? 6.688 8.211 5.074 1 98.81 106 THR A C 1
ATOM 787 O O . THR A 1 106 ? 7.668 8.914 4.82 1 98.81 106 THR A O 1
ATOM 790 N N . ILE A 1 107 ? 6.094 8.242 6.277 1 98.44 107 ILE A N 1
ATOM 791 C CA . ILE A 1 107 ? 6.594 9.055 7.379 1 98.44 107 ILE A CA 1
ATOM 792 C C . ILE A 1 107 ? 7.746 8.336 8.07 1 98.44 107 ILE A C 1
ATOM 794 O O . ILE A 1 107 ? 7.629 7.164 8.43 1 98.44 107 ILE A O 1
ATOM 798 N N . ASP A 1 108 ? 8.812 9 8.25 1 97.75 108 ASP A N 1
ATOM 799 C CA . ASP A 1 108 ? 10.031 8.359 8.742 1 97.75 108 ASP A CA 1
ATOM 800 C C . ASP A 1 108 ? 9.891 7.957 10.203 1 97.75 108 ASP A C 1
ATOM 802 O O . ASP A 1 108 ? 10.211 6.824 10.578 1 97.75 108 ASP A O 1
ATOM 806 N N . ASP A 1 109 ? 9.531 8.867 11.031 1 96 109 ASP A N 1
ATOM 807 C CA . ASP A 1 109 ? 9.297 8.586 12.445 1 96 109 ASP A CA 1
ATOM 808 C C . ASP A 1 109 ? 7.816 8.352 12.719 1 96 109 ASP A C 1
ATOM 810 O O . ASP A 1 109 ? 7.023 9.289 12.742 1 96 109 ASP A O 1
ATOM 814 N N . GLN A 1 110 ? 7.492 7.09 12.945 1 95.31 110 GLN A N 1
ATOM 815 C CA . GLN A 1 110 ? 6.09 6.707 13.078 1 95.31 110 GLN A CA 1
ATOM 816 C C . GLN A 1 110 ? 5.688 6.602 14.547 1 95.31 110 GLN A C 1
ATOM 818 O O . GLN A 1 110 ? 4.578 6.164 14.859 1 95.31 110 GLN A O 1
ATOM 823 N N . SER A 1 111 ? 6.641 6.992 15.391 1 91.62 111 SER A N 1
ATOM 824 C CA . SER A 1 111 ? 6.34 6.969 16.812 1 91.62 111 SER A CA 1
ATOM 825 C C . SER A 1 111 ? 5.16 7.875 17.141 1 91.62 111 SER A C 1
ATOM 827 O O . SER A 1 111 ? 5.055 8.984 16.625 1 91.62 111 SER A O 1
ATOM 829 N N . GLY A 1 112 ? 4.211 7.367 17.844 1 90.25 112 GLY A N 1
ATOM 830 C CA . GLY A 1 112 ? 3.074 8.164 18.281 1 90.25 112 GLY A CA 1
ATOM 831 C C . GLY A 1 112 ? 1.92 8.141 17.297 1 90.25 112 GLY A C 1
ATOM 832 O O . GLY A 1 112 ? 0.843 8.672 17.578 1 90.25 112 GLY A O 1
ATOM 833 N N . LEU A 1 113 ? 2.154 7.621 16.141 1 95.44 113 LEU A N 1
ATOM 834 C CA . LEU A 1 113 ? 1.078 7.508 15.164 1 95.44 113 LEU A CA 1
ATOM 835 C C . LEU A 1 113 ? 0.209 6.289 15.453 1 95.44 113 LEU A C 1
ATOM 837 O O . LEU A 1 113 ? 0.669 5.152 15.336 1 95.44 113 LEU A O 1
ATOM 841 N N . ARG A 1 114 ? -1.039 6.562 15.82 1 96.56 114 ARG A N 1
ATOM 842 C CA . ARG A 1 114 ? -2.016 5.508 16.078 1 96.56 114 ARG A CA 1
ATOM 843 C C . ARG A 1 114 ? -3.35 5.824 15.406 1 96.56 114 ARG A C 1
ATOM 845 O O . ARG A 1 114 ? -3.852 6.945 15.516 1 96.56 114 ARG A O 1
ATOM 852 N N . PRO A 1 115 ? -3.9 4.781 14.773 1 97.5 115 PRO A N 1
ATOM 853 C CA . PRO A 1 115 ? -5.195 5.02 14.125 1 97.5 115 PRO A CA 1
ATOM 854 C C . PRO A 1 115 ? -6.27 5.48 15.109 1 97.5 115 PRO A C 1
ATOM 856 O O . PRO A 1 115 ? -6.297 5.031 16.25 1 97.5 115 PRO A O 1
ATOM 859 N N . THR A 1 116 ? -7.129 6.367 14.625 1 96.06 116 THR A N 1
ATOM 860 C CA . THR A 1 116 ? -8.234 6.871 15.438 1 96.06 116 THR A CA 1
ATOM 861 C C . THR A 1 116 ? -9.57 6.438 14.852 1 96.06 116 THR A C 1
ATOM 863 O O . THR A 1 116 ? -10.609 6.543 15.508 1 96.06 116 THR A O 1
ATOM 866 N N . LEU A 1 117 ? -9.516 5.93 13.648 1 95.94 117 LEU A N 1
ATOM 867 C CA . LEU A 1 117 ? -10.742 5.527 12.953 1 95.94 117 LEU A CA 1
ATOM 868 C C . LEU A 1 117 ? -10.445 4.461 11.906 1 95.94 117 LEU A C 1
ATOM 870 O O . LEU A 1 117 ? -9.414 4.523 11.227 1 95.94 117 LEU A O 1
ATOM 874 N N . GLU A 1 118 ? -11.32 3.49 11.766 1 96.38 118 GLU A N 1
ATOM 875 C CA . GLU A 1 118 ? -11.336 2.537 10.664 1 96.38 118 GLU A CA 1
ATOM 876 C C . GLU A 1 118 ? -12.625 2.648 9.859 1 96.38 118 GLU A C 1
ATOM 878 O O . GLU A 1 118 ? -13.719 2.639 10.422 1 96.38 118 GLU A O 1
ATOM 883 N N . VAL A 1 119 ? -12.438 2.777 8.578 1 94.5 119 VAL A N 1
ATOM 884 C CA . VAL A 1 119 ? -13.617 2.914 7.73 1 94.5 119 VAL A CA 1
ATOM 885 C C . VAL A 1 119 ? -13.648 1.793 6.695 1 94.5 119 VAL A C 1
ATOM 887 O O . VAL A 1 119 ? -12.625 1.151 6.438 1 94.5 119 VAL A O 1
ATOM 890 N N . TRP A 1 120 ? -14.906 1.478 6.188 1 94.88 120 TRP A N 1
ATOM 891 C CA . TRP A 1 120 ? -15.141 0.413 5.219 1 94.88 120 TRP A CA 1
ATOM 892 C C . TRP A 1 120 ? -14.75 -0.944 5.793 1 94.88 120 TRP A C 1
ATOM 894 O O . TRP A 1 120 ? -14.109 -1.75 5.113 1 94.88 120 TRP A O 1
ATOM 904 N N . GLY A 1 121 ? -15.141 -1.117 7.004 1 93.69 121 GLY A N 1
ATOM 905 C CA . GLY A 1 121 ? -14.828 -2.348 7.711 1 93.69 121 GLY A CA 1
ATOM 906 C C . GLY A 1 121 ? -15.297 -3.592 6.988 1 93.69 121 GLY A C 1
ATOM 907 O O . GLY A 1 121 ? -14.758 -4.68 7.191 1 93.69 121 GLY A O 1
ATOM 908 N N . ARG A 1 122 ? -16.25 -3.43 6.094 1 92.06 122 ARG A N 1
ATOM 909 C CA . ARG A 1 122 ? -16.766 -4.566 5.336 1 92.06 122 ARG A CA 1
ATOM 910 C C . ARG A 1 122 ? -15.688 -5.137 4.414 1 92.06 122 ARG A C 1
ATOM 912 O O . ARG A 1 122 ? -15.789 -6.285 3.979 1 92.06 122 ARG A O 1
ATOM 919 N N . GLY A 1 123 ? -14.68 -4.27 4.07 1 94.5 123 GLY A N 1
ATOM 920 C CA . GLY A 1 123 ? -13.594 -4.707 3.211 1 94.5 123 GLY A CA 1
ATOM 921 C C . GLY A 1 123 ? -12.391 -5.219 3.982 1 94.5 123 GLY A C 1
ATOM 922 O O . GLY A 1 123 ? -11.367 -5.555 3.391 1 94.5 123 GLY A O 1
ATOM 923 N N . ARG A 1 124 ? -12.539 -5.258 5.332 1 95.94 124 ARG A N 1
ATOM 924 C CA . ARG A 1 124 ? -11.422 -5.742 6.141 1 95.94 124 ARG A CA 1
ATOM 925 C C . ARG A 1 124 ? -11.164 -7.223 5.887 1 95.94 124 ARG A C 1
ATOM 927 O O . ARG A 1 124 ? -12.109 -8.016 5.809 1 95.94 124 ARG A O 1
ATOM 934 N N . ARG A 1 125 ? -9.852 -7.535 5.699 1 97.25 125 ARG A N 1
ATOM 935 C CA . ARG A 1 125 ? -9.516 -8.945 5.57 1 97.25 125 ARG A CA 1
ATOM 936 C C . ARG A 1 125 ? -9.961 -9.734 6.801 1 97.25 125 ARG A C 1
ATOM 938 O O . ARG A 1 125 ? -9.82 -9.258 7.93 1 97.25 125 ARG A O 1
ATOM 945 N N . GLU A 1 126 ? -10.422 -10.938 6.609 1 95 126 GLU A N 1
ATOM 946 C CA . GLU A 1 126 ? -10.992 -11.742 7.688 1 95 126 GLU A CA 1
ATOM 947 C C . GLU A 1 126 ? -9.953 -12.039 8.766 1 95 126 GLU A C 1
ATOM 949 O O . GLU A 1 126 ? -10.281 -12.117 9.945 1 95 126 GLU A O 1
ATOM 954 N N . TRP A 1 127 ? -8.766 -12.148 8.422 1 96.69 127 TRP A N 1
ATOM 955 C CA . TRP A 1 127 ? -7.703 -12.555 9.344 1 96.69 127 TRP A CA 1
ATOM 956 C C . TRP A 1 127 ? -7.105 -11.344 10.047 1 96.69 127 TRP A C 1
ATOM 958 O O . TRP A 1 127 ? -6.234 -11.484 10.906 1 96.69 127 TRP A O 1
ATOM 968 N N . LEU A 1 128 ? -7.453 -10.156 9.617 1 96.12 128 LEU A N 1
ATOM 969 C CA . LEU A 1 128 ? -6.945 -8.914 10.188 1 96.12 128 LEU A CA 1
ATOM 970 C C . LEU A 1 128 ? -7.879 -8.398 11.281 1 96.12 128 LEU A C 1
ATOM 972 O O . LEU A 1 128 ? -8.992 -7.965 10.992 1 96.12 128 LEU A O 1
ATOM 976 N N . ASN A 1 129 ? -7.426 -8.398 12.5 1 94.25 129 ASN A N 1
ATOM 977 C CA . ASN A 1 129 ? -8.234 -7.898 13.609 1 94.25 129 ASN A CA 1
ATOM 978 C C . ASN A 1 129 ? -8.352 -6.375 13.578 1 94.25 129 ASN A C 1
ATOM 980 O O . ASN A 1 129 ? -7.422 -5.688 13.156 1 94.25 129 ASN A O 1
ATOM 984 N N . PRO A 1 130 ? -9.523 -5.875 14.016 1 94.5 130 PRO A N 1
ATOM 985 C CA . PRO A 1 130 ? -9.602 -4.426 14.211 1 94.5 130 PRO A CA 1
ATOM 986 C C . PRO A 1 130 ? -8.578 -3.906 15.219 1 94.5 130 PRO A C 1
ATOM 988 O O . PRO A 1 130 ? -8.133 -4.656 16.094 1 94.5 130 PRO A O 1
ATOM 991 N N . VAL A 1 131 ? -8.227 -2.674 15.023 1 95.06 131 VAL A N 1
ATOM 992 C CA . VAL A 1 131 ? -7.336 -2.049 16 1 95.06 131 VAL A CA 1
ATOM 993 C C . VAL A 1 131 ? -8.078 -1.835 17.312 1 95.06 131 VAL A C 1
ATOM 995 O O . VAL A 1 131 ? -9.18 -1.271 17.328 1 95.06 131 VAL A O 1
ATOM 998 N N . GLU A 1 132 ? -7.508 -2.332 18.359 1 93.44 132 GLU A N 1
ATOM 999 C CA . GLU A 1 132 ? -8.133 -2.23 19.672 1 93.44 132 GLU A CA 1
ATOM 1000 C C . GLU A 1 132 ? -8.406 -0.775 20.047 1 93.44 132 GLU A C 1
ATOM 1002 O O . GLU A 1 132 ? -7.527 0.08 19.922 1 93.44 132 GLU A O 1
ATOM 1007 N N . GLY A 1 133 ? -9.641 -0.491 20.422 1 93 133 GLY A N 1
ATOM 1008 C CA . GLY A 1 133 ? -9.984 0.826 20.938 1 93 133 GLY A CA 1
ATOM 1009 C C . GLY A 1 133 ? -10.312 1.826 19.844 1 93 133 GLY A C 1
ATOM 1010 O O . GLY A 1 133 ? -10.469 3.02 20.109 1 93 133 GLY A O 1
ATOM 1011 N N . VAL A 1 134 ? -10.297 1.391 18.656 1 92.38 134 VAL A N 1
ATOM 1012 C CA . VAL A 1 134 ? -10.531 2.311 17.547 1 92.38 134 VAL A CA 1
ATOM 1013 C C . VAL A 1 134 ? -11.938 2.104 16.984 1 92.38 134 VAL A C 1
ATOM 1015 O O . VAL A 1 134 ? -12.383 0.966 16.812 1 92.38 134 VAL A O 1
ATOM 1018 N N . ASP A 1 135 ? -12.594 3.197 16.734 1 85.44 135 ASP A N 1
ATOM 1019 C CA . ASP A 1 135 ? -13.938 3.168 16.156 1 85.44 135 ASP A CA 1
ATOM 1020 C C . ASP A 1 135 ? -13.922 2.594 14.742 1 85.44 135 ASP A C 1
ATOM 1022 O O . ASP A 1 135 ? -13.016 2.891 13.961 1 85.44 135 ASP A O 1
ATOM 1026 N N . GLY A 1 136 ? -14.844 1.707 14.445 1 88.38 136 GLY A N 1
ATOM 1027 C CA . GLY A 1 136 ? -14.984 1.134 13.117 1 88.38 136 GLY A CA 1
ATOM 1028 C C . GLY A 1 136 ? -16.328 1.415 12.492 1 88.38 136 GLY A C 1
ATOM 1029 O O . GLY A 1 136 ? -17.359 1.415 13.18 1 88.38 136 GLY A O 1
ATOM 1030 N N . LYS A 1 137 ? -16.266 1.947 11.203 1 86.88 137 LYS A N 1
ATOM 1031 C CA . LYS A 1 137 ? -17.484 2.121 10.414 1 86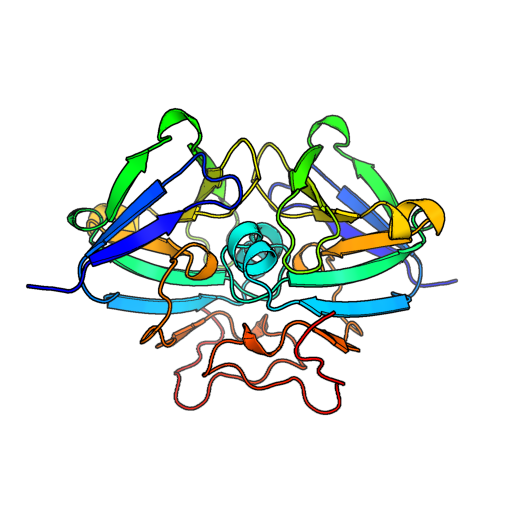.88 137 LYS A CA 1
ATOM 1032 C C . LYS A 1 137 ? -17.484 1.194 9.203 1 86.88 137 LYS A C 1
ATOM 1034 O O . LYS A 1 137 ? -16.453 0.985 8.57 1 86.88 137 LYS A O 1
ATOM 1039 N N . ASP A 1 138 ? -18.672 0.632 8.969 1 83.06 138 ASP A N 1
ATOM 1040 C CA . ASP A 1 138 ? -18.766 -0.259 7.816 1 83.06 138 ASP A CA 1
ATOM 1041 C C . ASP A 1 138 ? -18.672 0.522 6.508 1 83.06 138 ASP A C 1
ATOM 1043 O O . ASP A 1 138 ? -18.312 -0.033 5.473 1 83.06 138 ASP A O 1
ATOM 1047 N N . THR A 1 139 ? -19.219 1.672 6.484 1 74.81 139 THR A N 1
ATOM 1048 C CA . THR A 1 139 ? -19.109 2.572 5.344 1 74.81 139 THR A CA 1
ATOM 1049 C C . THR A 1 139 ? -18.656 3.957 5.785 1 74.81 139 THR A C 1
ATOM 1051 O O . THR A 1 139 ? -18.422 4.188 6.973 1 74.81 139 THR A O 1
ATOM 1054 N N . GLN A 1 140 ? -18.188 4.906 4.879 1 69.62 140 GLN A N 1
ATOM 1055 C CA . GLN A 1 140 ? -17.812 6.273 5.238 1 69.62 140 GLN A CA 1
ATOM 1056 C C . GLN A 1 140 ? -18.969 7.238 4.965 1 69.62 140 GLN A C 1
ATOM 1058 O O . GLN A 1 140 ? -19.734 7.047 4.023 1 69.62 140 GLN A O 1
ATOM 1063 N N . MET B 1 1 ? -10.562 -28.406 -12.055 1 47.44 1 MET B N 1
ATOM 1064 C CA . MET B 1 1 ? -10 -27.25 -12.75 1 47.44 1 MET B CA 1
ATOM 1065 C C . MET B 1 1 ? -9.602 -26.156 -11.766 1 47.44 1 MET B 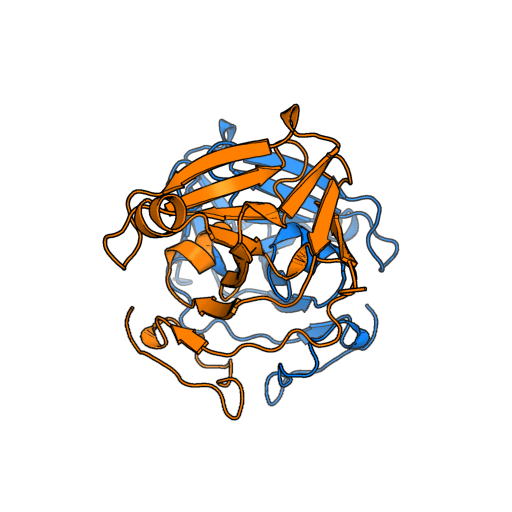C 1
ATOM 1067 O O . MET B 1 1 ? -10.383 -25.781 -10.891 1 47.44 1 MET B O 1
ATOM 1071 N N . THR B 1 2 ? -8.234 -25.906 -11.531 1 65.12 2 THR B N 1
ATOM 1072 C CA . THR B 1 2 ? -7.793 -25.078 -10.414 1 65.12 2 THR B CA 1
ATOM 1073 C C . THR B 1 2 ? -8.305 -23.641 -10.57 1 65.12 2 THR B C 1
ATOM 1075 O O . THR B 1 2 ? -8.289 -23.094 -11.672 1 65.12 2 THR B O 1
ATOM 1078 N N . ALA B 1 3 ? -9.109 -23.125 -9.633 1 79.62 3 ALA B N 1
ATOM 1079 C CA . ALA B 1 3 ? -9.891 -21.891 -9.703 1 79.62 3 ALA B CA 1
ATOM 1080 C C . ALA B 1 3 ? -9 -20.703 -10.055 1 79.62 3 ALA B C 1
ATOM 1082 O O . ALA B 1 3 ? -7.887 -20.578 -9.547 1 79.62 3 ALA B O 1
ATOM 1083 N N . SER B 1 4 ? -9.242 -20.141 -11.227 1 91.69 4 SER B N 1
ATOM 1084 C CA . SER B 1 4 ? -8.539 -18.953 -11.68 1 91.69 4 SER B CA 1
ATOM 1085 C C . SER B 1 4 ? -9.148 -17.688 -11.062 1 91.69 4 SER B C 1
ATOM 1087 O O . SER B 1 4 ? -10.359 -17.625 -10.844 1 91.69 4 SER B O 1
ATOM 1089 N N . LYS B 1 5 ? -8.297 -16.812 -10.57 1 96 5 LYS B N 1
ATOM 1090 C CA . LYS B 1 5 ? -8.703 -15.5 -10.07 1 96 5 LYS B CA 1
ATOM 1091 C C . LYS B 1 5 ? -8.234 -14.391 -11.008 1 96 5 LYS B C 1
ATOM 1093 O O . LYS B 1 5 ? -7.23 -14.539 -11.703 1 96 5 LYS B O 1
ATOM 1098 N N . THR B 1 6 ? -9.039 -13.398 -11.047 1 98.19 6 THR B N 1
ATOM 1099 C CA . THR B 1 6 ? -8.656 -12.195 -11.773 1 98.19 6 THR B CA 1
ATOM 1100 C C . THR B 1 6 ? -8.078 -11.148 -10.828 1 98.19 6 THR B C 1
ATOM 1102 O O . THR B 1 6 ? -8.25 -11.242 -9.609 1 98.19 6 THR B O 1
ATOM 1105 N N . GLY B 1 7 ? -7.27 -10.258 -11.398 1 98.62 7 GLY B N 1
ATOM 1106 C CA . GLY B 1 7 ? -6.75 -9.102 -10.688 1 98.62 7 GLY B CA 1
ATOM 1107 C C . GLY B 1 7 ? -6.527 -7.898 -11.586 1 98.62 7 GLY B C 1
ATOM 1108 O O . GLY B 1 7 ? -6.602 -8.016 -12.812 1 98.62 7 GLY B O 1
ATOM 1109 N N . SER B 1 8 ? -6.324 -6.742 -10.93 1 98.81 8 SER B N 1
ATOM 1110 C CA . SER B 1 8 ? -6.098 -5.52 -11.688 1 98.81 8 SER B CA 1
ATOM 1111 C C . SER B 1 8 ? -5.516 -4.422 -10.805 1 98.81 8 SER B C 1
ATOM 1113 O O . SER B 1 8 ? -5.637 -4.473 -9.578 1 98.81 8 SER B O 1
ATOM 1115 N N . CYS B 1 9 ? -4.852 -3.477 -11.57 1 98.81 9 CYS B N 1
ATOM 1116 C CA . CYS B 1 9 ? -4.523 -2.24 -10.867 1 98.81 9 CYS B CA 1
ATOM 1117 C C . CYS B 1 9 ? -5.773 -1.414 -10.602 1 98.81 9 CYS B C 1
ATOM 1119 O O . CYS B 1 9 ? -6.879 -1.812 -10.984 1 98.81 9 CYS B O 1
ATOM 1121 N N . LEU B 1 10 ? -5.637 -0.31 -9.953 1 98.62 10 LEU B N 1
ATOM 1122 C CA . LEU B 1 10 ? -6.738 0.544 -9.523 1 98.62 10 LEU B CA 1
ATOM 1123 C C . LEU B 1 10 ? -7.473 1.128 -10.727 1 98.62 10 LEU B C 1
ATOM 1125 O O . LEU B 1 10 ? -8.703 1.114 -10.781 1 98.62 10 LEU B O 1
ATOM 1129 N N . CYS B 1 11 ? -6.793 1.625 -11.719 1 98.38 11 CYS B N 1
ATOM 1130 C CA . CYS B 1 11 ? -7.414 2.324 -12.836 1 98.38 11 CYS B CA 1
ATOM 1131 C C . CYS B 1 11 ? -7.895 1.34 -13.898 1 98.38 11 CYS B C 1
ATOM 1133 O O . CYS B 1 11 ? -8.594 1.725 -14.836 1 98.38 11 CYS B O 1
ATOM 1135 N N . GLY B 1 12 ? -7.473 0.125 -13.789 1 98.19 12 GLY B N 1
ATOM 1136 C CA . GLY B 1 12 ? -7.941 -0.889 -14.719 1 98.19 12 GLY B CA 1
ATOM 1137 C C . GLY B 1 12 ? -7.086 -0.993 -15.969 1 98.19 12 GLY B C 1
ATOM 1138 O O . GLY B 1 12 ? -7.34 -1.83 -16.828 1 98.19 12 GLY B O 1
ATOM 1139 N N . ALA B 1 13 ? -6.031 -0.244 -16.047 1 98.69 13 ALA B N 1
ATOM 1140 C CA . ALA B 1 13 ? -5.148 -0.33 -17.219 1 98.69 13 ALA B CA 1
ATOM 1141 C C . ALA B 1 13 ? -4.438 -1.679 -17.266 1 98.69 13 ALA B C 1
ATOM 1143 O O . ALA B 1 13 ? -4.176 -2.211 -18.344 1 98.69 13 ALA B O 1
ATOM 1144 N N . VAL B 1 14 ? -4.102 -2.209 -16.141 1 98.88 14 VAL B N 1
ATOM 1145 C CA . VAL B 1 14 ? -3.447 -3.51 -16.031 1 98.88 14 VAL B CA 1
ATOM 1146 C C . VAL B 1 14 ? -4.43 -4.543 -15.492 1 98.88 14 VAL B C 1
ATOM 1148 O O . VAL B 1 14 ? -5.062 -4.324 -14.461 1 98.88 14 VAL B O 1
ATOM 1151 N N . LYS B 1 15 ? -4.617 -5.582 -16.172 1 98.88 15 LYS B N 1
ATOM 1152 C CA . LYS B 1 15 ? -5.402 -6.73 -15.734 1 98.88 15 LYS B CA 1
ATOM 1153 C C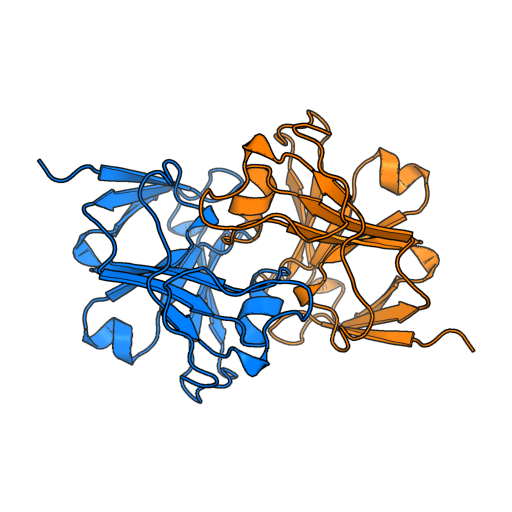 . LYS B 1 15 ? -4.613 -8.031 -15.891 1 98.88 15 LYS B C 1
ATOM 1155 O O . LYS B 1 15 ? -3.803 -8.156 -16.812 1 98.88 15 LYS B O 1
ATOM 1160 N N . TYR B 1 16 ?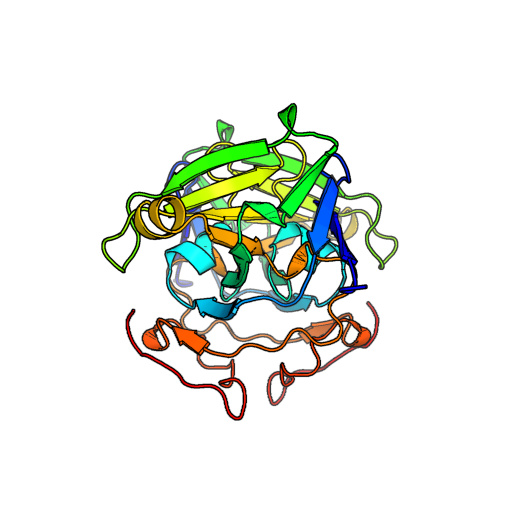 -4.863 -8.953 -15 1 98.69 16 TYR B N 1
ATOM 1161 C CA . TYR B 1 16 ? -4.172 -10.234 -15.062 1 98.69 16 TYR B CA 1
ATOM 1162 C C . TYR B 1 16 ? -5.055 -11.359 -14.523 1 98.69 16 TYR B C 1
ATOM 1164 O O . TYR B 1 16 ? -6.098 -11.094 -13.914 1 98.69 16 TYR B O 1
ATOM 1172 N N . THR B 1 17 ? -4.684 -12.57 -14.797 1 98.31 17 THR B N 1
ATOM 1173 C CA . THR B 1 17 ? -5.246 -13.773 -14.195 1 98.31 17 THR B CA 1
ATOM 1174 C C . THR B 1 17 ? -4.168 -14.562 -13.469 1 98.31 17 THR B C 1
ATOM 1176 O O . THR B 1 17 ? -2.99 -14.492 -13.82 1 98.31 17 THR B O 1
ATOM 1179 N N . ILE B 1 18 ? -4.535 -15.18 -12.406 1 97.12 18 ILE B N 1
ATOM 1180 C CA . ILE B 1 18 ? -3.682 -16.109 -11.672 1 97.12 18 ILE B CA 1
ATOM 1181 C C . ILE B 1 18 ? -4.438 -17.406 -11.414 1 97.12 18 ILE B C 1
ATOM 1183 O O . ILE B 1 18 ? -5.641 -17.391 -11.133 1 97.12 18 ILE B O 1
ATOM 1187 N N . THR B 1 19 ? -3.674 -18.453 -11.57 1 95.75 19 THR B N 1
ATOM 1188 C CA . THR B 1 19 ? -4.293 -19.75 -11.367 1 95.75 19 THR B CA 1
ATOM 1189 C C . THR B 1 19 ? -3.686 -20.469 -10.156 1 95.75 19 THR B C 1
ATOM 1191 O O . THR B 1 19 ? -2.48 -20.359 -9.922 1 95.75 19 THR B O 1
ATOM 1194 N N . GLY B 1 20 ? -4.559 -21.203 -9.406 1 92.88 20 GLY B N 1
ATOM 1195 C CA . GLY B 1 20 ? -4.098 -21.969 -8.258 1 92.88 20 GLY B CA 1
ATOM 1196 C C . GLY B 1 20 ? -4.031 -21.141 -6.984 1 92.88 20 GLY B C 1
ATOM 1197 O O . GLY B 1 20 ? -4.684 -20.109 -6.875 1 92.88 20 GLY B O 1
ATOM 1198 N N . VAL B 1 21 ? -3.398 -21.703 -5.969 1 92.5 21 VAL B N 1
ATOM 1199 C CA . VAL B 1 21 ? -3.234 -21.062 -4.668 1 92.5 21 VAL B CA 1
ATOM 1200 C C . VAL B 1 21 ? -1.789 -20.609 -4.496 1 92.5 21 VAL B C 1
ATOM 1202 O O . VAL B 1 21 ? -0.868 -21.219 -5.047 1 92.5 21 VAL B O 1
ATOM 1205 N N . PRO B 1 22 ? -1.628 -19.469 -3.857 1 95.62 22 PRO B N 1
ATOM 1206 C CA . PRO B 1 22 ? -0.243 -19.031 -3.641 1 95.62 22 PRO B CA 1
ATOM 1207 C C . PRO B 1 22 ? 0.562 -20.047 -2.826 1 95.62 22 PRO B C 1
ATOM 1209 O O . PRO B 1 22 ? 0.023 -20.688 -1.919 1 95.62 22 PRO B O 1
ATOM 1212 N N . GLU B 1 23 ? 1.817 -20.172 -3.199 1 93.62 23 GLU B N 1
ATOM 1213 C CA . GLU B 1 23 ? 2.721 -21.016 -2.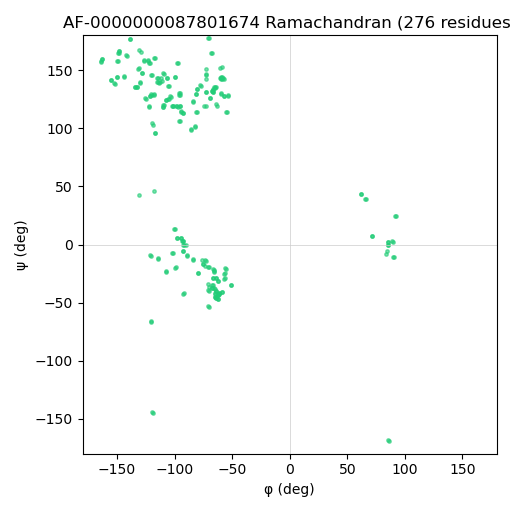422 1 93.62 23 GLU B CA 1
ATOM 1214 C C . GLU B 1 23 ? 2.922 -20.469 -1.016 1 93.62 23 GLU B C 1
ATOM 1216 O O . GLU B 1 23 ? 3.02 -21.219 -0.049 1 93.62 23 GLU B O 1
ATOM 1221 N N . HIS B 1 24 ? 3.027 -19.172 -0.957 1 93.31 24 HIS B N 1
ATOM 1222 C CA . HIS B 1 24 ? 3.141 -18.422 0.288 1 93.31 24 HIS B CA 1
ATOM 1223 C C . HIS B 1 24 ? 2.395 -17.094 0.2 1 93.31 24 HIS B C 1
ATOM 1225 O O . HIS B 1 24 ? 2.227 -16.531 -0.891 1 93.31 24 HIS B O 1
ATOM 1231 N N . PHE B 1 25 ? 1.836 -16.719 1.311 1 97.12 25 PHE B N 1
ATOM 1232 C CA . PHE B 1 25 ? 1.313 -15.367 1.505 1 97.12 25 PHE B CA 1
ATOM 1233 C C . PHE B 1 25 ? 2.027 -14.672 2.658 1 97.12 25 PHE B C 1
ATOM 1235 O O . PHE B 1 25 ? 1.755 -14.953 3.826 1 97.12 25 PHE B O 1
ATOM 1242 N N . TYR B 1 26 ? 2.908 -13.773 2.346 1 95.19 26 TYR B N 1
ATOM 1243 C CA . TYR B 1 26 ? 3.721 -13.164 3.396 1 95.19 26 TYR B CA 1
ATOM 1244 C C . TYR B 1 26 ? 3.344 -11.703 3.605 1 95.19 26 TYR B C 1
ATOM 1246 O O . TYR B 1 26 ? 3.049 -10.992 2.645 1 95.19 26 TYR B O 1
ATOM 1254 N N . LEU B 1 27 ? 3.354 -11.367 4.879 1 97.69 27 LEU B N 1
ATOM 1255 C CA . LEU B 1 27 ? 3.328 -9.961 5.285 1 97.69 27 LEU B CA 1
ATOM 1256 C C . LEU B 1 27 ? 4.73 -9.469 5.625 1 97.69 27 LEU B C 1
ATOM 1258 O O . LEU B 1 27 ? 5.418 -10.062 6.461 1 97.69 27 LEU B O 1
ATOM 1262 N N . CYS B 1 28 ? 5.195 -8.516 4.945 1 96.62 28 CYS B N 1
ATOM 1263 C CA . CYS B 1 28 ? 6.527 -7.969 5.191 1 96.62 28 CYS B CA 1
ATOM 1264 C C . CYS B 1 28 ? 6.441 -6.578 5.805 1 96.62 28 CYS B C 1
ATOM 1266 O O . CYS B 1 28 ? 5.965 -5.637 5.164 1 96.62 28 CYS B O 1
ATOM 1268 N N . HIS B 1 29 ? 6.984 -6.41 6.984 1 96.94 29 HIS B N 1
ATOM 1269 C CA . HIS B 1 29 ? 6.855 -5.176 7.75 1 96.94 29 HIS B CA 1
ATOM 1270 C C . HIS B 1 29 ? 8.102 -4.305 7.613 1 96.94 29 HIS B C 1
ATOM 1272 O O . HIS B 1 29 ? 8.289 -3.359 8.375 1 96.94 29 HIS B O 1
ATOM 1278 N N . CYS B 1 30 ? 8.992 -4.586 6.664 1 95.88 30 CYS B N 1
ATOM 1279 C CA . CYS B 1 30 ? 10.211 -3.791 6.527 1 95.88 30 CYS B CA 1
ATOM 1280 C C . CYS B 1 30 ? 9.891 -2.379 6.059 1 95.88 30 CYS B C 1
ATOM 1282 O O . CYS B 1 30 ? 8.797 -2.119 5.559 1 95.88 30 CYS B O 1
ATOM 1284 N N . ILE B 1 31 ? 10.812 -1.504 6.188 1 95.75 31 ILE B N 1
ATOM 1285 C CA . ILE B 1 31 ? 10.625 -0.094 5.863 1 95.75 31 ILE B CA 1
ATOM 1286 C C . ILE B 1 31 ? 10.375 0.063 4.367 1 95.75 31 ILE B C 1
ATOM 1288 O O . ILE B 1 31 ? 9.539 0.871 3.951 1 95.75 31 ILE B O 1
ATOM 1292 N N . SER B 1 32 ? 11.023 -0.684 3.523 1 96.81 32 SER B N 1
ATOM 1293 C CA . SER B 1 32 ? 10.859 -0.564 2.078 1 96.81 32 SER B CA 1
ATOM 1294 C C . SER B 1 32 ? 9.43 -0.878 1.658 1 96.81 32 SER B C 1
ATOM 1296 O O . SER B 1 32 ? 8.852 -0.169 0.834 1 96.81 32 SER B O 1
ATOM 1298 N N . CYS B 1 33 ? 8.836 -1.935 2.23 1 97.38 33 CYS B N 1
ATOM 1299 C CA . CYS B 1 33 ? 7.461 -2.289 1.896 1 97.38 33 CYS B CA 1
ATOM 1300 C C . CYS B 1 33 ? 6.484 -1.229 2.396 1 97.38 33 CYS B C 1
ATOM 1302 O O . CYS B 1 33 ? 5.496 -0.923 1.729 1 97.38 33 CYS B O 1
ATOM 1304 N N . GLN B 1 34 ? 6.809 -0.694 3.574 1 98.25 34 GLN B N 1
ATOM 1305 C CA . GLN B 1 34 ? 5.961 0.368 4.102 1 98.25 34 GLN B CA 1
ATOM 1306 C C . GLN B 1 34 ? 6.008 1.606 3.213 1 98.25 34 GLN B C 1
ATOM 1308 O O . GLN B 1 34 ? 4.973 2.201 2.908 1 98.25 34 GLN B O 1
ATOM 1313 N N . LYS B 1 35 ? 7.16 1.951 2.754 1 98.56 35 LYS B N 1
ATOM 1314 C CA . LYS B 1 35 ? 7.285 3.121 1.891 1 98.56 35 LYS B CA 1
ATOM 1315 C C . LYS B 1 35 ? 6.676 2.859 0.517 1 98.56 35 LYS B C 1
ATOM 1317 O O . LYS B 1 35 ? 6.031 3.74 -0.059 1 98.56 35 LYS B O 1
ATOM 1322 N N . ALA B 1 36 ? 6.844 1.687 -0.039 1 98.69 36 ALA B N 1
ATOM 1323 C CA . ALA B 1 36 ? 6.285 1.37 -1.353 1 98.69 36 ALA B CA 1
ATOM 1324 C C . ALA B 1 36 ? 4.762 1.445 -1.334 1 98.69 36 ALA B C 1
ATOM 1326 O O . ALA B 1 36 ? 4.152 2.066 -2.211 1 98.69 36 ALA B O 1
ATOM 1327 N N . THR B 1 37 ? 4.164 0.847 -0.328 1 98.81 37 THR B N 1
ATOM 1328 C CA . THR B 1 37 ? 2.709 0.78 -0.246 1 98.81 37 THR B CA 1
ATOM 1329 C C . THR B 1 37 ? 2.137 2.092 0.285 1 98.81 37 THR B C 1
ATOM 1331 O O . THR B 1 37 ? 0.977 2.42 0.025 1 98.81 37 THR B O 1
ATOM 1334 N N . GLY B 1 38 ? 2.941 2.828 1.03 1 98.81 38 GLY B N 1
ATOM 1335 C CA . GLY B 1 38 ? 2.418 3.932 1.818 1 98.81 38 GLY B CA 1
ATOM 1336 C C . GLY B 1 38 ? 1.597 3.479 3.01 1 98.81 38 GLY B C 1
ATOM 1337 O O . GLY B 1 38 ? 0.917 4.285 3.646 1 98.81 38 GLY B O 1
ATOM 1338 N N . SER B 1 39 ? 1.563 2.244 3.277 1 98.75 39 SER B N 1
ATOM 1339 C CA . SER B 1 39 ? 0.748 1.638 4.324 1 98.75 39 SER B CA 1
ATOM 1340 C C . SER B 1 39 ? 1.616 0.935 5.363 1 98.75 39 SER B C 1
ATOM 1342 O O . SER B 1 39 ? 2.676 1.44 5.738 1 98.75 39 SER B O 1
ATOM 1344 N N . VAL B 1 40 ? 1.21 -0.171 5.938 1 98.56 40 VAL B N 1
ATOM 1345 C CA . VAL B 1 40 ? 1.839 -0.65 7.164 1 98.56 40 VAL B CA 1
ATOM 1346 C C . VAL B 1 40 ? 2.697 -1.875 6.859 1 98.56 40 VAL B C 1
ATOM 1348 O O . VAL B 1 40 ? 3.576 -2.234 7.645 1 98.56 40 VAL B O 1
ATOM 1351 N N . PHE B 1 41 ? 2.455 -2.604 5.805 1 98.31 41 PHE B N 1
ATOM 1352 C CA . PHE B 1 41 ? 3.264 -3.732 5.359 1 98.31 41 PHE B CA 1
ATOM 1353 C C . PHE B 1 41 ? 2.951 -4.086 3.912 1 98.31 41 PHE B C 1
ATOM 1355 O O . PHE B 1 41 ? 1.986 -3.578 3.338 1 98.31 41 PHE B O 1
ATOM 1362 N N . GLY B 1 42 ? 3.863 -4.781 3.291 1 98.06 42 GLY B N 1
ATOM 1363 C CA . GLY B 1 42 ? 3.537 -5.477 2.055 1 98.06 42 GLY B CA 1
ATOM 1364 C C . GLY B 1 42 ? 2.768 -6.762 2.279 1 98.06 42 GLY B C 1
ATOM 1365 O O . GLY B 1 42 ? 3.062 -7.512 3.213 1 98.06 42 GLY B O 1
ATOM 1366 N N . ALA B 1 43 ? 1.754 -7.008 1.479 1 98.69 43 ALA B N 1
ATOM 1367 C CA . ALA B 1 43 ? 0.941 -8.219 1.519 1 98.69 43 ALA B CA 1
ATOM 1368 C C . ALA B 1 43 ? 1.057 -9 0.213 1 98.69 43 ALA B C 1
ATOM 1370 O O . ALA B 1 43 ? 0.267 -8.797 -0.712 1 98.69 43 ALA B O 1
ATOM 1371 N N . ASN B 1 44 ? 1.913 -9.961 0.194 1 97.94 44 ASN B N 1
ATOM 1372 C CA . ASN B 1 44 ? 2.416 -10.492 -1.067 1 97.94 44 ASN B CA 1
ATOM 1373 C C . ASN B 1 44 ? 2.133 -11.984 -1.199 1 97.94 44 ASN B C 1
ATOM 1375 O O . ASN B 1 44 ? 2.52 -12.773 -0.334 1 97.94 44 ASN B O 1
ATOM 1379 N N . CYS B 1 45 ? 1.528 -12.383 -2.291 1 98.12 45 CYS B N 1
ATOM 1380 C CA . CYS B 1 45 ? 1.233 -13.773 -2.602 1 98.12 45 CYS B CA 1
ATOM 1381 C C . CYS B 1 45 ? 2.236 -14.336 -3.605 1 98.12 45 CYS B C 1
ATOM 1383 O O . CYS B 1 45 ? 2.328 -13.852 -4.734 1 98.12 45 CYS B O 1
ATOM 1385 N N . TRP B 1 46 ? 2.924 -15.328 -3.195 1 97.31 46 TRP B N 1
ATOM 1386 C CA . TRP B 1 46 ? 3.936 -15.945 -4.047 1 97.31 46 TRP B CA 1
ATOM 1387 C C . TRP B 1 46 ? 3.307 -16.969 -4.977 1 97.31 46 TRP B C 1
ATOM 1389 O O . TRP B 1 46 ? 2.664 -17.922 -4.52 1 97.31 46 TRP B O 1
ATOM 1399 N N . TYR B 1 47 ? 3.496 -16.797 -6.262 1 97.12 47 TYR B N 1
ATOM 1400 C CA . TYR B 1 47 ? 3.039 -17.719 -7.301 1 97.12 47 TYR B CA 1
ATOM 1401 C C . TYR B 1 47 ? 4.191 -18.125 -8.211 1 97.12 47 TYR B C 1
ATOM 1403 O O . TYR B 1 47 ? 5.227 -17.453 -8.25 1 97.12 47 TYR B O 1
ATOM 1411 N N . LYS B 1 48 ? 3.945 -19.266 -8.852 1 96.5 48 LYS B N 1
ATOM 1412 C CA . LYS B 1 48 ? 4.777 -19.516 -10.023 1 96.5 48 LYS B CA 1
ATOM 1413 C C . LYS B 1 48 ? 4.512 -18.469 -11.109 1 96.5 48 LYS B C 1
ATOM 1415 O O . LYS B 1 48 ? 3.359 -18.109 -11.352 1 96.5 48 LYS B O 1
ATOM 1420 N N . LYS B 1 49 ? 5.574 -17.969 -11.695 1 96.25 49 LYS B N 1
ATOM 1421 C CA . LYS B 1 49 ? 5.438 -16.969 -12.758 1 96.25 49 LYS B CA 1
ATOM 1422 C C . LYS B 1 49 ? 4.57 -17.5 -13.898 1 96.25 49 LYS B C 1
ATOM 1424 O O . LYS B 1 49 ? 3.826 -16.734 -14.516 1 96.25 49 LYS B O 1
ATOM 1429 N N . SER B 1 50 ? 4.551 -18.781 -14.133 1 95.38 50 SER B N 1
ATOM 1430 C CA . SER B 1 50 ? 3.861 -19.422 -15.25 1 95.38 50 SER B CA 1
ATOM 1431 C C . SER B 1 50 ? 2.348 -19.359 -15.078 1 95.38 50 SER B C 1
ATOM 1433 O O . SER B 1 50 ? 1.599 -19.516 -16.047 1 95.38 50 SER B O 1
ATOM 1435 N N . VAL B 1 51 ? 1.86 -19.141 -13.859 1 96 51 VAL B N 1
ATOM 1436 C CA . VAL B 1 51 ? 0.419 -19.188 -13.641 1 96 51 VAL B CA 1
ATOM 1437 C C . VAL B 1 51 ? -0.144 -17.781 -13.57 1 96 51 VAL B C 1
ATOM 1439 O O . VAL B 1 51 ? -1.354 -17.594 -13.414 1 96 51 VAL B O 1
ATOM 1442 N N . ARG B 1 52 ? 0.724 -16.781 -13.562 1 96.19 52 ARG B N 1
ATOM 1443 C CA . ARG B 1 52 ? 0.309 -15.375 -13.648 1 96.19 52 ARG B CA 1
ATOM 1444 C C . ARG B 1 52 ? 0.374 -14.875 -15.086 1 96.19 52 ARG B C 1
ATOM 1446 O O . ARG B 1 52 ? 1.451 -14.82 -15.68 1 96.19 52 ARG B O 1
ATOM 1453 N N . GLN B 1 53 ? -0.74 -14.453 -15.625 1 97.38 53 GLN B N 1
ATOM 1454 C CA . GLN B 1 53 ? -0.81 -13.953 -16.984 1 97.38 53 GLN B CA 1
ATOM 1455 C C . GLN B 1 53 ? -1.354 -12.523 -17.016 1 97.38 53 GLN B C 1
ATOM 1457 O O . GLN B 1 53 ? -2.486 -12.273 -16.609 1 97.38 53 GLN B O 1
ATOM 1462 N N . ILE B 1 54 ? -0.536 -11.633 -17.516 1 98.25 54 ILE B N 1
ATOM 1463 C CA . ILE B 1 54 ? -1.042 -10.289 -17.766 1 98.25 54 ILE B CA 1
ATOM 1464 C C . ILE B 1 54 ? -1.943 -10.297 -19 1 98.25 54 ILE B C 1
ATOM 1466 O O . ILE B 1 54 ? -1.497 -10.625 -20.094 1 98.25 54 ILE B O 1
ATOM 1470 N N . THR B 1 55 ? -3.166 -9.945 -18.828 1 98.44 55 THR B N 1
ATOM 1471 C CA . THR B 1 55 ? -4.133 -10.047 -19.922 1 98.44 55 THR B CA 1
ATOM 1472 C C . THR B 1 55 ? -4.332 -8.695 -20.594 1 98.44 55 THR B C 1
ATOM 1474 O O . THR B 1 55 ? -4.867 -8.617 -21.703 1 98.44 55 THR B O 1
ATOM 1477 N N . GLN B 1 56 ? -3.982 -7.641 -19.922 1 98.44 56 GLN B N 1
ATOM 1478 C CA . GLN B 1 56 ? -4.098 -6.285 -20.453 1 98.44 56 GLN B CA 1
ATOM 1479 C C . GLN B 1 56 ? -3.064 -5.359 -19.812 1 98.44 56 GLN B C 1
ATOM 1481 O O . GLN B 1 56 ? -2.795 -5.457 -18.609 1 98.44 56 GLN B O 1
ATOM 1486 N N . GLY B 1 57 ? -2.443 -4.469 -20.594 1 98.38 57 GLY B N 1
ATOM 1487 C CA . GLY B 1 57 ? -1.8 -3.285 -20.047 1 98.38 57 GLY B CA 1
ATOM 1488 C C . GLY B 1 57 ? -0.336 -3.504 -19.719 1 98.38 57 GLY B C 1
ATOM 1489 O O . GLY B 1 57 ? 0.207 -2.848 -18.828 1 98.38 57 GLY B O 1
ATOM 1490 N N . ASN B 1 58 ? 0.274 -4.461 -20.375 1 97.38 58 ASN B N 1
ATOM 1491 C CA . ASN B 1 58 ? 1.702 -4.668 -20.156 1 97.38 58 ASN B CA 1
ATOM 1492 C C . ASN B 1 58 ? 2.482 -3.363 -20.297 1 97.38 58 ASN B C 1
ATOM 1494 O O . ASN B 1 58 ? 3.441 -3.129 -19.562 1 97.38 58 ASN B O 1
ATOM 1498 N N . HIS B 1 59 ? 2.082 -2.512 -21.172 1 97.81 59 HIS B N 1
ATOM 1499 C CA . HIS B 1 59 ? 2.773 -1.255 -21.438 1 97.81 59 HIS B CA 1
ATOM 1500 C C . HIS B 1 59 ? 2.559 -0.257 -20.297 1 97.81 59 HIS B C 1
ATOM 1502 O O . HIS B 1 59 ? 3.238 0.771 -20.234 1 97.81 59 HIS B O 1
ATOM 1508 N N . SER B 1 60 ? 1.594 -0.513 -19.422 1 98.62 60 SER B N 1
ATOM 1509 C CA . SER B 1 60 ? 1.296 0.374 -18.312 1 98.62 60 SER B CA 1
ATOM 1510 C C . SER B 1 60 ? 2.029 -0.066 -17.047 1 98.62 60 SER B C 1
ATOM 1512 O O . SER B 1 60 ? 1.812 0.494 -15.969 1 98.62 60 SER B O 1
ATOM 1514 N N . ILE B 1 61 ? 2.863 -1.064 -17.172 1 98.81 61 ILE B N 1
ATOM 1515 C CA . ILE B 1 61 ? 3.627 -1.57 -16.031 1 98.81 61 ILE B CA 1
ATOM 1516 C C . ILE B 1 61 ? 5.07 -1.077 -16.109 1 98.81 61 ILE B C 1
ATOM 1518 O O . ILE B 1 61 ? 5.711 -1.195 -17.156 1 98.81 61 ILE B O 1
ATOM 1522 N N . THR B 1 62 ? 5.566 -0.485 -15.094 1 98.69 62 THR B N 1
ATOM 1523 C CA . THR B 1 62 ? 6.977 -0.151 -14.961 1 98.69 62 THR B CA 1
ATOM 1524 C C . THR B 1 62 ? 7.559 -0.766 -13.688 1 98.69 62 THR B C 1
ATOM 1526 O O . THR B 1 62 ? 6.816 -1.226 -12.82 1 98.69 62 THR B O 1
ATOM 1529 N N . THR B 1 63 ? 8.836 -0.926 -13.664 1 98.56 63 THR B N 1
ATOM 1530 C CA . THR B 1 63 ? 9.5 -1.625 -12.57 1 98.56 63 THR B CA 1
ATOM 1531 C C . THR B 1 63 ? 10.586 -0.753 -11.953 1 98.56 63 THR B C 1
ATOM 1533 O O . THR B 1 63 ? 11.406 -0.174 -12.664 1 98.56 63 THR B O 1
ATOM 1536 N N . TYR B 1 64 ? 10.523 -0.564 -10.711 1 98.69 64 TYR B N 1
ATOM 1537 C CA . TYR B 1 64 ? 11.578 0.09 -9.945 1 98.69 64 TYR B CA 1
ATOM 1538 C C . TYR B 1 64 ? 12.516 -0.936 -9.32 1 98.69 64 TYR B C 1
ATOM 1540 O O . TYR B 1 64 ? 12.07 -1.885 -8.672 1 98.69 64 TYR B O 1
ATOM 1548 N N . GLN B 1 65 ? 13.781 -0.729 -9.508 1 97.44 65 GLN B N 1
ATOM 1549 C CA . GLN B 1 65 ? 14.789 -1.567 -8.883 1 97.44 65 GLN B CA 1
ATOM 1550 C C . GLN B 1 65 ? 15.125 -1.067 -7.48 1 97.44 65 GLN B C 1
ATOM 1552 O O . GLN B 1 65 ? 15.898 -0.118 -7.32 1 97.44 65 GLN B O 1
ATOM 1557 N N . ASP B 1 66 ? 14.539 -1.696 -6.5 1 97.38 66 ASP B N 1
ATOM 1558 C CA . ASP B 1 66 ? 14.758 -1.352 -5.098 1 97.38 66 ASP B CA 1
ATOM 1559 C C . ASP B 1 66 ? 16.047 -1.997 -4.574 1 97.38 66 ASP B C 1
ATOM 1561 O O . ASP B 1 66 ? 16.047 -3.168 -4.191 1 97.38 66 ASP B O 1
ATOM 1565 N N . LYS B 1 67 ? 17.156 -1.267 -4.449 1 91.88 67 LYS B N 1
ATOM 1566 C CA . LYS B 1 67 ? 18.469 -1.79 -4.078 1 91.88 67 LYS B CA 1
ATOM 1567 C C . LYS B 1 67 ? 18.688 -1.694 -2.57 1 91.88 67 LYS B C 1
ATOM 1569 O O . LYS B 1 67 ? 19.734 -2.1 -2.066 1 91.88 67 LYS B O 1
ATOM 1574 N N . SER B 1 68 ? 17.656 -1.228 -1.795 1 78.56 68 SER B N 1
ATOM 1575 C CA . SER B 1 68 ? 17.953 -0.926 -0.396 1 78.56 68 SER B CA 1
ATOM 1576 C C . SER B 1 68 ? 16.922 -1.578 0.531 1 78.56 68 SER B C 1
ATOM 1578 O O . SER B 1 68 ? 16.469 -0.956 1.49 1 78.56 68 SER B O 1
ATOM 1580 N N . PRO B 1 69 ? 16.625 -2.807 0.18 1 78.75 69 PRO B N 1
ATOM 1581 C CA . PRO B 1 69 ? 15.805 -3.447 1.21 1 78.75 69 PRO B CA 1
ATOM 1582 C C . PRO B 1 69 ? 16.609 -3.797 2.465 1 78.75 69 PRO B C 1
ATOM 1584 O O . PRO B 1 69 ? 17.828 -3.904 2.412 1 78.75 69 PRO B O 1
ATOM 1587 N N . GLU B 1 70 ? 15.969 -3.801 3.535 1 78.06 70 GLU B N 1
ATOM 1588 C CA . GLU B 1 70 ? 16.609 -4.148 4.801 1 78.06 70 GLU B CA 1
ATOM 1589 C C . GLU B 1 70 ? 17.266 -5.523 4.727 1 78.06 70 GLU B C 1
ATOM 1591 O O . GLU B 1 70 ? 18.234 -5.793 5.445 1 78.06 70 GLU B O 1
ATOM 1596 N N . SER B 1 71 ? 16.766 -6.371 3.83 1 75.56 71 SER B N 1
ATOM 1597 C CA . SER B 1 71 ? 17.266 -7.73 3.676 1 75.56 71 SER B CA 1
ATOM 1598 C C . SER B 1 71 ? 18.625 -7.742 2.982 1 75.56 71 SER B C 1
ATOM 1600 O O . SER B 1 71 ? 19.344 -8.742 3.021 1 75.56 71 SER B O 1
ATOM 1602 N N . GLY B 1 72 ? 18.938 -6.711 2.344 1 82.06 72 GLY B N 1
ATOM 1603 C CA . GLY B 1 72 ? 20.141 -6.691 1.541 1 82.06 72 GLY B CA 1
ATOM 1604 C C . GLY B 1 72 ? 19.953 -7.281 0.156 1 82.06 72 GLY B C 1
ATOM 1605 O O . GLY B 1 72 ? 20.859 -7.227 -0.678 1 82.06 72 GLY B O 1
ATOM 1606 N N . ASN B 1 73 ? 18.734 -7.906 -0.11 1 86 73 ASN B N 1
ATOM 1607 C CA . ASN B 1 73 ? 18.406 -8.438 -1.431 1 86 73 ASN B CA 1
ATOM 1608 C C . ASN B 1 73 ? 17.562 -7.457 -2.24 1 86 73 ASN B C 1
ATOM 1610 O O . ASN B 1 73 ? 16.453 -7.113 -1.84 1 86 73 ASN B O 1
ATOM 1614 N N . PRO B 1 74 ? 18.156 -7.059 -3.365 1 93.62 74 PRO B N 1
ATOM 1615 C CA . PRO B 1 74 ? 17.391 -6.125 -4.191 1 93.62 74 PRO B CA 1
ATOM 1616 C C . PRO B 1 74 ? 16.047 -6.703 -4.652 1 93.62 74 PRO B C 1
ATOM 1618 O O . PRO B 1 74 ? 15.953 -7.902 -4.922 1 93.62 74 PRO B O 1
ATOM 1621 N N . LEU B 1 75 ? 15.07 -5.832 -4.684 1 96.62 75 LEU B N 1
ATOM 1622 C CA . LEU B 1 75 ? 13.734 -6.199 -5.141 1 96.62 75 LEU B CA 1
ATOM 1623 C C . LEU B 1 75 ? 13.375 -5.449 -6.414 1 96.62 75 LEU B C 1
ATOM 1625 O O . LEU B 1 75 ? 13.719 -4.273 -6.57 1 96.62 75 LEU B O 1
ATOM 1629 N N . GLN B 1 76 ? 12.758 -6.141 -7.285 1 97.75 76 GLN B N 1
ATOM 1630 C CA . GLN B 1 76 ? 12.078 -5.508 -8.414 1 97.75 76 GLN B CA 1
ATOM 1631 C C . GLN B 1 76 ? 10.602 -5.27 -8.102 1 97.75 76 GLN B C 1
ATOM 1633 O O . GLN B 1 76 ? 9.844 -6.219 -7.91 1 97.75 76 GLN B O 1
ATOM 1638 N N . ARG B 1 77 ? 10.227 -4.027 -8.023 1 98.56 77 ARG B N 1
ATOM 1639 C CA . ARG B 1 77 ? 8.852 -3.658 -7.699 1 98.56 77 ARG B CA 1
ATOM 1640 C C . ARG B 1 77 ? 8.141 -3.064 -8.906 1 98.56 77 ARG B C 1
ATOM 1642 O O . ARG B 1 77 ? 8.547 -2.018 -9.422 1 98.56 77 ARG B O 1
ATOM 1649 N N . SER B 1 78 ? 7.098 -3.705 -9.336 1 98.81 78 SER B N 1
ATOM 1650 C CA . SER B 1 78 ? 6.336 -3.215 -10.484 1 98.81 78 SER B CA 1
ATOM 1651 C C . SER B 1 78 ? 5.082 -2.471 -10.031 1 98.81 78 SER B C 1
ATOM 1653 O O . SER B 1 78 ? 4.445 -2.854 -9.047 1 98.81 78 SER B O 1
ATOM 1655 N N . PHE B 1 79 ? 4.75 -1.442 -10.773 1 98.94 79 PHE B N 1
ATOM 1656 C CA . PHE B 1 79 ? 3.562 -0.66 -10.453 1 98.94 79 PHE B CA 1
ATOM 1657 C C . PHE B 1 79 ? 2.953 -0.066 -11.719 1 98.94 79 PHE B C 1
ATOM 1659 O O . PHE B 1 79 ? 3.604 -0.02 -12.766 1 98.94 79 PHE B O 1
ATOM 1666 N N . CYS B 1 80 ? 1.73 0.267 -11.688 1 98.94 80 CYS B N 1
ATOM 1667 C CA . CYS B 1 80 ? 1.033 0.89 -12.812 1 98.94 80 CYS B CA 1
ATOM 1668 C C . CYS B 1 80 ? 1.473 2.338 -12.992 1 98.94 80 CYS B C 1
ATOM 1670 O O . CYS B 1 80 ? 1.428 3.127 -12.047 1 98.94 80 CYS B O 1
ATOM 1672 N N . THR B 1 81 ? 1.81 2.75 -14.203 1 98.81 81 THR B N 1
ATOM 1673 C CA . THR B 1 81 ? 2.332 4.086 -14.477 1 98.81 81 THR B CA 1
ATOM 1674 C C . THR B 1 81 ? 1.214 5.121 -14.43 1 98.81 81 THR B C 1
ATOM 1676 O O . THR B 1 81 ? 1.478 6.324 -14.336 1 98.81 81 THR B O 1
ATOM 1679 N N . THR B 1 82 ? -0.013 4.684 -14.5 1 98.69 82 THR B N 1
ATOM 1680 C CA . THR B 1 82 ? -1.146 5.602 -14.562 1 98.69 82 THR B CA 1
ATOM 1681 C C . THR B 1 82 ? -1.68 5.891 -13.164 1 98.69 82 THR B C 1
ATOM 1683 O O . THR B 1 82 ? -1.941 7.047 -12.82 1 98.69 82 THR B O 1
ATOM 1686 N N . CYS B 1 83 ? -1.774 4.84 -12.336 1 98.81 83 CYS B N 1
ATOM 1687 C CA . CYS B 1 83 ? -2.475 5.043 -11.07 1 98.81 83 CYS B CA 1
ATOM 1688 C C . CYS B 1 83 ? -1.559 4.754 -9.891 1 98.81 83 CYS B C 1
ATOM 1690 O O . CYS B 1 83 ? -1.934 4.984 -8.734 1 98.81 83 CYS B O 1
ATOM 1692 N N . GLY B 1 84 ? -0.418 4.211 -10.102 1 98.88 84 GLY B N 1
ATOM 1693 C CA . GLY B 1 84 ? 0.554 4.023 -9.039 1 98.88 84 GLY B CA 1
ATOM 1694 C C . GLY B 1 84 ? 0.343 2.74 -8.258 1 98.88 84 GLY B C 1
ATOM 1695 O O . GLY B 1 84 ? 1.122 2.42 -7.355 1 98.88 84 GLY B O 1
ATOM 1696 N N . SER B 1 85 ? -0.683 1.905 -8.578 1 98.94 85 SER B N 1
ATOM 1697 C CA . SER B 1 85 ? -0.935 0.659 -7.863 1 98.94 85 SER B CA 1
ATOM 1698 C C . SER B 1 85 ? 0.313 -0.217 -7.82 1 98.94 85 SER B C 1
ATOM 1700 O O . SER B 1 85 ? 0.945 -0.455 -8.852 1 98.94 85 SER B O 1
ATOM 1702 N N . ASN B 1 86 ? 0.687 -0.661 -6.613 1 98.94 86 ASN B N 1
ATOM 1703 C CA . ASN B 1 86 ? 1.691 -1.713 -6.5 1 98.94 86 ASN B CA 1
ATOM 1704 C C . ASN B 1 86 ? 1.173 -3.043 -7.039 1 98.94 86 ASN B C 1
ATOM 1706 O O . ASN B 1 86 ? 0.087 -3.488 -6.664 1 98.94 86 ASN B O 1
ATOM 1710 N N . LEU B 1 87 ? 1.968 -3.717 -7.891 1 98.94 87 LEU B N 1
ATOM 1711 C CA . LEU B 1 87 ? 1.408 -4.859 -8.602 1 98.94 87 LEU B CA 1
ATOM 1712 C C . LEU B 1 87 ? 2.18 -6.137 -8.281 1 98.94 87 LEU B C 1
ATOM 1714 O O . LEU B 1 87 ? 1.63 -7.062 -7.684 1 98.94 87 LEU B O 1
ATOM 1718 N N . PHE B 1 88 ? 3.461 -6.199 -8.711 1 98.75 88 PHE B N 1
ATOM 1719 C CA . PHE B 1 88 ? 4.254 -7.422 -8.594 1 98.75 88 PHE B CA 1
ATOM 1720 C C . PHE B 1 88 ? 5.613 -7.125 -7.977 1 98.75 88 PHE B C 1
ATOM 1722 O O . PHE B 1 88 ? 6.133 -6.016 -8.102 1 98.75 88 PHE B O 1
ATOM 1729 N N . ILE B 1 89 ? 6.141 -8.117 -7.316 1 98.19 89 ILE B N 1
ATOM 1730 C CA . ILE B 1 89 ? 7.477 -8.039 -6.742 1 98.19 89 ILE B CA 1
ATOM 1731 C C . ILE B 1 89 ? 8.266 -9.305 -7.098 1 98.19 89 ILE B C 1
ATOM 1733 O O . ILE B 1 89 ? 7.719 -10.406 -7.062 1 98.19 89 ILE B O 1
ATOM 1737 N N . SER B 1 90 ? 9.438 -9.086 -7.48 1 96.69 90 SER B N 1
ATOM 1738 C CA . SER B 1 90 ? 10.359 -10.203 -7.691 1 96.69 90 SER B CA 1
ATOM 1739 C C . SER B 1 90 ? 11.766 -9.852 -7.23 1 96.69 90 SER B C 1
ATOM 1741 O O . SER B 1 90 ? 12.039 -8.711 -6.855 1 96.69 90 SER B O 1
ATOM 1743 N N . ASN B 1 91 ? 12.547 -10.789 -7.039 1 94.19 91 ASN B N 1
ATOM 1744 C CA . ASN B 1 91 ? 13.992 -10.656 -6.844 1 94.19 91 ASN B CA 1
ATOM 1745 C C . ASN B 1 91 ? 14.758 -11.734 -7.594 1 94.19 91 ASN B C 1
ATOM 1747 O O . ASN B 1 91 ? 14.156 -12.578 -8.273 1 94.19 91 ASN B O 1
ATOM 1751 N N . ASP B 1 92 ? 16.109 -11.664 -7.527 1 93 92 ASP B N 1
ATOM 1752 C CA . ASP B 1 92 ? 16.938 -12.594 -8.289 1 93 92 ASP B CA 1
ATOM 1753 C C . ASP B 1 92 ? 16.641 -14.039 -7.91 1 93 92 ASP B C 1
ATOM 1755 O O . ASP B 1 92 ? 16.562 -14.914 -8.773 1 93 92 ASP B O 1
ATOM 1759 N N . THR B 1 93 ? 16.469 -14.273 -6.648 1 91.31 93 THR B N 1
ATOM 1760 C CA . THR B 1 93 ? 16.172 -15.617 -6.172 1 91.31 93 THR B CA 1
ATOM 1761 C C . THR B 1 93 ? 14.828 -16.109 -6.707 1 91.31 93 THR B C 1
ATOM 1763 O O . THR B 1 93 ? 14.719 -17.234 -7.207 1 91.31 93 THR B O 1
ATOM 1766 N N . MET B 1 94 ? 13.844 -15.328 -6.652 1 93.31 94 MET B N 1
ATOM 1767 C CA . MET B 1 94 ? 12.516 -15.656 -7.16 1 93.31 94 MET B CA 1
ATOM 1768 C C . MET B 1 94 ? 12.555 -15.914 -8.664 1 93.31 94 MET B C 1
ATOM 1770 O O . MET B 1 94 ? 11.922 -16.844 -9.156 1 93.31 94 MET B O 1
ATOM 1774 N N . ASP B 1 95 ? 13.281 -15.094 -9.328 1 94.12 95 ASP B N 1
ATOM 1775 C CA . ASP B 1 95 ? 13.383 -15.242 -10.773 1 94.12 95 ASP B CA 1
ATOM 1776 C C . ASP B 1 95 ? 14 -16.594 -11.141 1 94.12 95 ASP B C 1
ATOM 1778 O O . ASP B 1 95 ? 13.523 -17.266 -12.055 1 94.12 95 ASP B O 1
ATOM 1782 N N . LYS B 1 96 ? 15.016 -16.984 -10.406 1 95.19 96 LYS B N 1
ATOM 1783 C CA . LYS B 1 96 ? 15.672 -18.266 -10.641 1 95.19 96 LYS B CA 1
ATOM 1784 C C . LYS B 1 96 ? 14.719 -19.438 -10.391 1 95.19 96 LYS B C 1
ATOM 1786 O O . LYS B 1 96 ? 14.797 -20.469 -11.055 1 95.19 96 LYS B O 1
ATOM 1791 N N . LEU B 1 97 ? 13.789 -19.234 -9.516 1 95.19 97 LEU B N 1
ATOM 1792 C CA . LEU B 1 97 ? 12.844 -20.266 -9.141 1 95.19 97 LEU B CA 1
ATOM 1793 C C . LEU B 1 97 ? 11.586 -20.188 -10 1 95.19 97 LEU B C 1
ATOM 1795 O O . LEU B 1 97 ? 10.664 -21 -9.828 1 95.19 97 LEU B O 1
ATOM 1799 N N . GLY B 1 98 ? 11.57 -19.234 -10.891 1 96.38 98 GLY B N 1
ATOM 1800 C CA . GLY B 1 98 ? 10.375 -19.031 -11.695 1 96.38 98 GLY B CA 1
ATOM 1801 C C . GLY B 1 98 ? 9.18 -18.578 -10.883 1 96.38 98 GLY B C 1
ATOM 1802 O O . GLY B 1 98 ? 8.055 -19.016 -11.125 1 96.38 98 GLY B O 1
ATOM 1803 N N . ALA B 1 99 ? 9.43 -17.719 -9.922 1 96.94 99 ALA B N 1
ATOM 1804 C CA . ALA B 1 99 ? 8.383 -17.266 -9.008 1 96.94 99 ALA B CA 1
ATOM 1805 C C . ALA B 1 99 ? 8.156 -15.758 -9.141 1 96.94 99 ALA B C 1
ATOM 1807 O O . ALA B 1 99 ? 8.992 -15.047 -9.711 1 96.94 99 ALA B O 1
ATOM 1808 N N . VAL B 1 100 ? 7.012 -15.312 -8.688 1 97.56 100 VAL B N 1
ATOM 1809 C CA . VAL B 1 100 ? 6.645 -13.898 -8.656 1 97.56 100 VAL B CA 1
ATOM 1810 C C . VAL B 1 100 ? 5.699 -13.633 -7.484 1 97.56 100 VAL B C 1
ATOM 1812 O O . VAL B 1 100 ? 4.895 -14.5 -7.121 1 97.56 100 VAL B O 1
ATOM 1815 N N . SER B 1 101 ? 5.863 -12.562 -6.941 1 98.12 101 SER B N 1
ATOM 1816 C CA . SER B 1 101 ? 4.918 -12.133 -5.918 1 98.12 101 SER B CA 1
ATOM 1817 C C . SER B 1 101 ? 3.842 -11.227 -6.504 1 98.12 101 SER B C 1
ATOM 1819 O O . SER B 1 101 ? 4.152 -10.273 -7.223 1 98.12 101 SER B O 1
ATOM 1821 N N . VAL B 1 102 ? 2.619 -11.57 -6.23 1 98.69 102 VAL B N 1
ATOM 1822 C CA . VAL B 1 102 ? 1.459 -10.758 -6.586 1 98.69 102 VAL B CA 1
ATOM 1823 C C . VAL B 1 102 ? 0.907 -10.078 -5.336 1 98.69 102 VAL B C 1
ATOM 1825 O O . VAL B 1 102 ? 0.646 -10.734 -4.324 1 98.69 102 VAL B O 1
ATOM 1828 N N . THR B 1 103 ? 0.783 -8.75 -5.391 1 98.88 103 THR B N 1
ATOM 1829 C CA . THR B 1 103 ? 0.256 -8.047 -4.227 1 98.88 103 THR B CA 1
ATOM 1830 C C . THR B 1 103 ? -1.205 -8.414 -3.988 1 98.88 103 THR B C 1
ATOM 1832 O O . THR B 1 103 ? -2.016 -8.398 -4.918 1 98.88 103 THR B O 1
ATOM 1835 N N . SER B 1 104 ? -1.538 -8.742 -2.812 1 98.75 104 SER B N 1
ATOM 1836 C CA . SER B 1 104 ? -2.846 -9.32 -2.516 1 98.75 104 SER B CA 1
ATOM 1837 C C . SER B 1 104 ? -3.961 -8.312 -2.752 1 98.75 104 SER B C 1
ATOM 1839 O O . SER B 1 104 ? -5.082 -8.688 -3.1 1 98.75 104 SER B O 1
ATOM 1841 N N . GLY B 1 105 ? -3.658 -7.062 -2.59 1 98.62 105 GLY B N 1
ATOM 1842 C CA . GLY B 1 105 ? -4.668 -6.027 -2.734 1 98.62 105 GLY B CA 1
ATOM 1843 C C . GLY B 1 105 ? -5.188 -5.895 -4.152 1 98.62 105 GLY B C 1
ATOM 1844 O O . GLY B 1 105 ? -6.262 -5.336 -4.375 1 98.62 105 GLY B O 1
ATOM 1845 N N . THR B 1 106 ? -4.414 -6.363 -5.109 1 98.81 106 THR B N 1
ATOM 1846 C CA . THR B 1 106 ? -4.816 -6.199 -6.504 1 98.81 106 THR B CA 1
ATOM 1847 C C . THR B 1 106 ? -5.59 -7.422 -6.988 1 98.81 106 THR B C 1
ATOM 1849 O O . THR B 1 106 ? -6.102 -7.434 -8.109 1 98.81 106 THR B O 1
ATOM 1852 N N . ILE B 1 107 ? -5.688 -8.477 -6.168 1 98.5 107 ILE B N 1
ATOM 1853 C CA . ILE B 1 107 ? -6.445 -9.68 -6.508 1 98.5 107 ILE B CA 1
ATOM 1854 C C . ILE B 1 107 ? -7.93 -9.445 -6.23 1 98.5 107 ILE B C 1
ATOM 1856 O O . ILE B 1 107 ? -8.305 -9 -5.145 1 98.5 107 ILE B O 1
ATOM 1860 N N . ASP B 1 108 ? -8.742 -9.727 -7.164 1 97.81 108 ASP B N 1
ATOM 1861 C CA . ASP B 1 108 ? -10.156 -9.375 -7.066 1 97.81 108 ASP B CA 1
ATOM 1862 C C . ASP B 1 108 ? -10.867 -10.242 -6.027 1 97.81 108 ASP B C 1
ATOM 1864 O O . ASP B 1 108 ? -11.594 -9.727 -5.176 1 97.81 108 ASP B O 1
ATOM 1868 N N . ASP B 1 109 ? -10.75 -11.516 -6.148 1 96.06 109 ASP B N 1
ATOM 1869 C CA . ASP B 1 109 ? -11.328 -12.445 -5.18 1 96.06 109 ASP B CA 1
ATOM 1870 C C . ASP B 1 109 ? -10.289 -12.859 -4.141 1 96.06 109 ASP B C 1
ATOM 1872 O O . ASP B 1 109 ? -9.398 -13.664 -4.43 1 96.06 109 ASP B O 1
ATOM 1876 N N . GLN B 1 110 ? -10.445 -12.312 -2.945 1 95.5 110 GLN B N 1
ATOM 1877 C CA . GLN B 1 110 ? -9.445 -12.523 -1.906 1 95.5 110 GLN B CA 1
ATOM 1878 C C . GLN B 1 110 ? -9.859 -13.633 -0.95 1 95.5 110 GLN B C 1
ATOM 1880 O O . GLN B 1 110 ? -9.195 -13.867 0.063 1 95.5 110 GLN B O 1
ATOM 1885 N N . SER B 1 111 ? -10.984 -14.258 -1.325 1 91.75 111 SER B N 1
ATOM 1886 C CA . SER B 1 111 ? -11.445 -15.367 -0.5 1 91.75 111 SER B CA 1
ATOM 1887 C C . SER B 1 111 ? -10.398 -16.484 -0.429 1 91.75 111 SER B C 1
ATOM 1889 O O . SER B 1 111 ? -9.773 -16.812 -1.436 1 91.75 111 SER B O 1
ATOM 1891 N N . GLY B 1 112 ? -10.094 -16.922 0.743 1 90.62 112 GLY B N 1
ATOM 1892 C CA . GLY B 1 112 ? -9.172 -18.016 0.92 1 90.62 112 GLY B CA 1
ATOM 1893 C C . GLY B 1 112 ? -7.727 -17.578 1.057 1 90.62 112 GLY B C 1
ATOM 1894 O O . GLY B 1 112 ? -6.84 -18.391 1.335 1 90.62 112 GLY B O 1
ATOM 1895 N N . LEU B 1 113 ? -7.469 -16.344 0.795 1 95.62 113 LEU B N 1
ATOM 1896 C CA . LEU B 1 113 ? -6.117 -15.82 0.963 1 95.62 113 LEU B CA 1
ATOM 1897 C C . LEU B 1 113 ? -5.844 -15.477 2.424 1 95.62 113 LEU B C 1
ATOM 1899 O O . LEU B 1 113 ? -6.449 -14.547 2.973 1 95.62 113 LEU B O 1
ATOM 1903 N N . ARG B 1 114 ? -4.926 -16.219 3.01 1 96.62 114 ARG B N 1
ATOM 1904 C CA . ARG B 1 114 ? -4.508 -15.992 4.387 1 96.62 114 ARG B CA 1
ATOM 1905 C C . ARG B 1 114 ? -2.988 -16.031 4.512 1 96.62 114 ARG B C 1
ATOM 1907 O O . ARG B 1 114 ? -2.344 -16.938 3.986 1 96.62 114 ARG B O 1
ATOM 1914 N N . PRO B 1 115 ? -2.467 -15.039 5.262 1 97.56 115 PRO B N 1
ATOM 1915 C CA . PRO B 1 115 ? -1.013 -15.039 5.43 1 97.56 115 PRO B CA 1
ATOM 1916 C C . PRO B 1 115 ? -0.492 -16.328 6.07 1 97.56 115 PRO B C 1
ATOM 1918 O O . PRO B 1 115 ? -1.149 -16.891 6.949 1 97.56 115 PRO B O 1
ATOM 1921 N N . THR B 1 116 ? 0.679 -16.75 5.625 1 96.12 116 THR B N 1
ATOM 1922 C CA . THR B 1 116 ? 1.323 -17.938 6.168 1 96.12 116 THR B CA 1
ATOM 1923 C C . THR B 1 116 ? 2.621 -17.578 6.883 1 96.12 116 THR B C 1
ATOM 1925 O O . THR B 1 116 ? 3.178 -18.391 7.625 1 96.12 116 THR B O 1
ATOM 1928 N N . LEU B 1 117 ? 3.057 -16.344 6.676 1 96.06 117 LEU B N 1
ATOM 1929 C CA . LEU B 1 117 ? 4.312 -15.898 7.266 1 96.06 117 LEU B CA 1
ATOM 1930 C C . LEU B 1 117 ? 4.32 -14.375 7.418 1 96.06 117 LEU B C 1
ATOM 1932 O O . LEU B 1 117 ? 3.83 -13.656 6.547 1 96.06 117 LEU B O 1
ATOM 1936 N N . GLU B 1 118 ? 4.875 -13.883 8.508 1 96.56 118 GLU B N 1
ATOM 1937 C CA . GLU B 1 118 ? 5.199 -12.477 8.703 1 96.56 118 GLU B CA 1
ATOM 1938 C C . GLU B 1 118 ? 6.699 -12.273 8.891 1 96.56 118 GLU B C 1
ATOM 1940 O O . GLU B 1 118 ? 7.328 -12.961 9.703 1 96.56 118 GLU B O 1
ATOM 1945 N N . VAL B 1 119 ? 7.207 -11.367 8.125 1 94.69 119 VAL B N 1
ATOM 1946 C CA . VAL B 1 119 ? 8.641 -11.125 8.227 1 94.69 119 VAL B CA 1
ATOM 1947 C C . VAL B 1 119 ? 8.898 -9.664 8.586 1 94.69 119 VAL B C 1
ATOM 1949 O O . VAL B 1 119 ? 8.016 -8.812 8.43 1 94.69 119 VAL B O 1
ATOM 1952 N N . TRP B 1 120 ? 10.125 -9.406 9.203 1 95.12 120 TRP B N 1
ATOM 1953 C CA . TRP B 1 120 ? 10.539 -8.078 9.656 1 95.12 120 TRP B CA 1
ATOM 1954 C C . TRP B 1 120 ? 9.586 -7.547 10.727 1 95.12 120 TRP B C 1
ATOM 1956 O O . TRP B 1 120 ? 9.188 -6.379 10.68 1 95.12 120 TRP B O 1
ATOM 1966 N N . GLY B 1 121 ? 9.266 -8.43 11.609 1 93.75 121 GLY B N 1
ATOM 1967 C CA . GLY B 1 121 ? 8.344 -8.102 12.68 1 93.75 121 GLY B CA 1
ATOM 1968 C C . GLY B 1 121 ? 8.789 -6.902 13.5 1 93.75 121 GLY B C 1
ATOM 1969 O O . GLY B 1 121 ? 7.961 -6.242 14.141 1 93.75 121 GLY B O 1
ATOM 1970 N N . ARG B 1 122 ? 10.062 -6.586 13.445 1 92.19 122 ARG B N 1
ATOM 1971 C CA . ARG B 1 122 ? 10.57 -5.438 14.188 1 92.19 122 ARG B CA 1
ATOM 1972 C C . ARG B 1 122 ? 9.992 -4.137 13.656 1 92.19 122 ARG B C 1
ATOM 1974 O O . ARG B 1 122 ? 10 -3.115 14.344 1 92.19 122 ARG B O 1
ATOM 1981 N N . GLY B 1 123 ? 9.531 -4.176 12.367 1 94.62 123 GLY B N 1
ATOM 1982 C CA . GLY B 1 123 ? 8.938 -2.996 11.758 1 94.62 123 GLY B CA 1
ATOM 1983 C C . GLY B 1 123 ? 7.43 -2.945 11.891 1 94.62 123 GLY B C 1
ATOM 1984 O O . GLY B 1 123 ? 6.785 -2.039 11.367 1 94.62 123 GLY B O 1
ATOM 1985 N N . ARG B 1 124 ? 6.875 -3.955 12.609 1 96.06 124 ARG B N 1
ATOM 1986 C CA . ARG B 1 124 ? 5.426 -3.967 12.781 1 96.06 124 ARG B CA 1
ATOM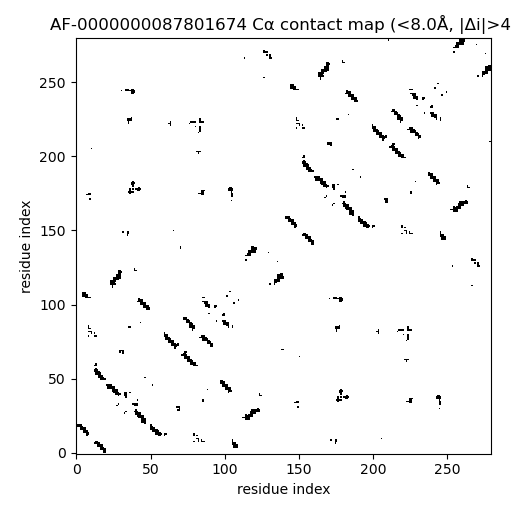 1987 C C . ARG B 1 124 ? 4.969 -2.781 13.633 1 96.06 124 ARG B C 1
ATOM 1989 O O . ARG B 1 124 ? 5.586 -2.463 14.648 1 96.06 124 ARG B O 1
ATOM 1996 N N . ARG B 1 125 ? 3.9 -2.109 13.117 1 97.31 125 ARG B N 1
ATOM 1997 C CA . ARG B 1 125 ? 3.326 -1.04 13.93 1 97.31 125 ARG B CA 1
ATOM 1998 C C . ARG B 1 125 ? 2.891 -1.562 15.289 1 97.31 125 ARG B C 1
ATOM 2000 O O . ARG B 1 125 ? 2.33 -2.654 15.391 1 97.31 125 ARG B O 1
ATOM 2007 N N . GLU B 1 126 ? 3.068 -0.778 16.312 1 95.06 126 GLU B N 1
ATOM 2008 C CA . GLU B 1 126 ? 2.805 -1.202 17.688 1 95.06 126 GLU B CA 1
ATOM 2009 C C . GLU B 1 126 ? 1.332 -1.551 17.891 1 95.06 126 GLU B C 1
ATOM 2011 O O . GLU B 1 126 ? 1.001 -2.461 18.656 1 95.06 126 GLU B O 1
ATOM 2016 N N . TRP B 1 127 ? 0.485 -0.937 17.219 1 96.75 127 TRP B N 1
ATOM 2017 C CA . TRP B 1 127 ? -0.952 -1.097 17.422 1 96.75 127 TRP B CA 1
ATOM 2018 C C . TRP B 1 127 ? -1.496 -2.23 16.547 1 96.75 127 TRP B C 1
ATOM 2020 O O . TRP B 1 127 ? -2.684 -2.557 16.625 1 96.75 127 TRP B O 1
ATOM 2030 N N . LEU B 1 128 ? -0.699 -2.742 15.656 1 96.19 128 LEU B N 1
ATOM 2031 C CA . LEU B 1 128 ? -1.095 -3.816 14.75 1 96.19 128 LEU B CA 1
ATOM 2032 C C . LEU B 1 128 ? -0.734 -5.18 15.336 1 96.19 128 LEU B C 1
ATOM 2034 O O . LEU B 1 128 ? 0.446 -5.52 15.445 1 96.19 128 LEU B O 1
ATOM 2038 N N . ASN B 1 129 ? -1.712 -5.969 15.664 1 94.38 129 ASN B N 1
ATOM 2039 C CA . ASN B 1 129 ? -1.466 -7.301 16.203 1 94.38 129 ASN B CA 1
ATOM 2040 C C . ASN B 1 129 ? -0.967 -8.266 15.133 1 94.38 129 ASN B C 1
ATOM 2042 O O . ASN B 1 129 ? -1.351 -8.156 13.969 1 94.38 129 ASN B O 1
ATOM 2046 N N . PRO B 1 130 ? -0.101 -9.203 15.547 1 94.62 130 PRO B N 1
ATOM 2047 C CA . PRO B 1 130 ? 0.235 -10.273 14.609 1 94.62 130 PRO B CA 1
ATOM 2048 C C . PRO B 1 130 ? -0.984 -11.094 14.188 1 94.62 130 PRO B C 1
ATOM 2050 O O . PRO B 1 130 ? -1.979 -11.148 14.914 1 94.62 130 PRO B O 1
ATOM 2053 N N . VAL B 1 131 ? -0.872 -11.625 13.016 1 95.25 131 VAL B N 1
ATOM 2054 C CA . VAL B 1 131 ? -1.937 -12.516 12.562 1 95.25 131 VAL B CA 1
ATOM 2055 C C . VAL B 1 131 ? -1.918 -13.805 13.375 1 95.25 131 VAL B C 1
ATOM 2057 O O . VAL B 1 131 ? -0.875 -14.445 13.508 1 95.25 131 VAL B O 1
ATOM 2060 N N . GLU B 1 132 ? -3.037 -14.125 13.938 1 93.69 132 GLU B N 1
ATOM 2061 C CA . GLU B 1 132 ? -3.143 -15.312 14.781 1 93.69 132 GLU B CA 1
ATOM 2062 C C . GLU B 1 132 ? -2.734 -16.562 14.016 1 93.69 132 GLU B C 1
ATOM 2064 O O . GLU B 1 132 ? -3.189 -16.797 12.898 1 93.69 132 GLU B O 1
ATOM 2069 N N . GLY B 1 133 ? -1.823 -17.328 14.602 1 93.19 133 GLY B N 1
ATOM 2070 C CA . GLY B 1 133 ? -1.466 -18.625 14.039 1 93.19 133 GLY B CA 1
ATOM 2071 C C . GLY B 1 133 ? -0.398 -18.531 12.969 1 93.19 133 GLY B C 1
ATOM 2072 O O . GLY B 1 133 ? -0.1 -19.531 12.297 1 93.19 133 GLY B O 1
ATOM 2073 N N . VAL B 1 134 ? 0.079 -17.375 12.727 1 92.69 134 VAL B N 1
ATOM 2074 C CA . VAL B 1 134 ? 1.055 -17.203 11.656 1 92.69 134 VAL B CA 1
ATOM 2075 C C . VAL B 1 134 ? 2.447 -17 12.25 1 92.69 134 VAL B C 1
ATOM 2077 O O . VAL B 1 134 ? 2.615 -16.281 13.227 1 92.69 134 VAL B O 1
ATOM 2080 N N . ASP B 1 135 ? 3.404 -17.672 11.648 1 85.94 135 ASP B N 1
ATOM 2081 C CA . ASP B 1 135 ? 4.793 -17.562 12.078 1 85.94 135 ASP B CA 1
ATOM 2082 C C . ASP B 1 135 ? 5.336 -16.156 11.836 1 85.94 135 ASP B C 1
ATOM 2084 O O . ASP B 1 135 ? 5.043 -15.539 10.805 1 85.94 135 ASP B O 1
ATOM 2088 N N . GLY B 1 136 ? 6.043 -15.609 12.805 1 89 136 GLY B N 1
ATOM 2089 C CA . GLY B 1 136 ? 6.676 -14.305 12.68 1 89 136 GLY B CA 1
ATOM 2090 C C . GLY B 1 136 ? 8.18 -14.352 12.852 1 89 136 GLY B C 1
ATOM 2091 O O . GLY B 1 136 ? 8.688 -15.102 13.688 1 89 136 GLY B O 1
ATOM 2092 N N . LYS B 1 137 ? 8.883 -13.711 11.844 1 87.44 137 LYS B N 1
ATOM 2093 C CA . LYS B 1 137 ? 10.328 -13.539 11.961 1 87.44 137 LYS B CA 1
ATOM 2094 C C . LYS B 1 137 ? 10.703 -12.062 12.086 1 87.44 137 LYS B C 1
ATOM 2096 O O . LYS B 1 137 ? 10.094 -11.203 11.438 1 87.44 137 LYS B O 1
ATOM 2101 N N . ASP B 1 138 ? 11.672 -11.812 12.961 1 83.31 138 ASP B N 1
ATOM 2102 C CA . ASP B 1 138 ? 12.094 -10.422 13.1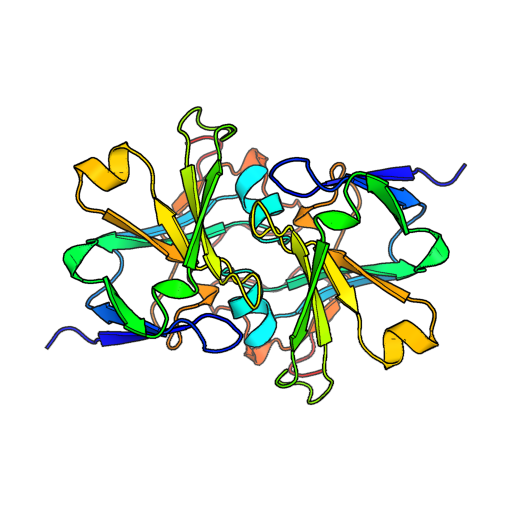33 1 83.31 138 ASP B CA 1
ATOM 2103 C C . ASP B 1 138 ? 12.867 -9.93 11.914 1 83.31 138 ASP B C 1
ATOM 2105 O O . ASP B 1 138 ? 12.93 -8.727 11.664 1 83.31 138 ASP B O 1
ATOM 2109 N N . THR B 1 139 ? 13.594 -10.766 11.312 1 76.06 139 THR B N 1
ATOM 2110 C CA . THR B 1 139 ? 14.289 -10.461 10.07 1 76.06 139 THR B CA 1
ATOM 2111 C C . THR B 1 139 ? 14.039 -11.547 9.023 1 76.06 139 THR B C 1
ATOM 2113 O O . THR B 1 139 ? 13.297 -12.5 9.273 1 76.06 139 THR B O 1
ATOM 2116 N N . GLN B 1 140 ? 14.375 -11.352 7.684 1 70.31 140 GLN B N 1
ATOM 2117 C CA . GLN B 1 140 ? 14.25 -12.383 6.66 1 70.31 140 GLN B CA 1
ATOM 2118 C C . GLN B 1 140 ? 15.602 -13.031 6.363 1 70.31 140 GLN B C 1
ATOM 2120 O O . GLN B 1 140 ? 16.641 -12.375 6.434 1 70.31 140 GLN B O 1
#

pLDDT: mean 94.69, std 7.1, range [47.44, 98.94]

Foldseek 3Di:
DFDKFKFAFPVRQKIKIAGHAFPFWEWEQWPVQCVLQVHRTFTKGKDQLVRIGTPGNPVQKDWDFACDTPQNWIKIWIAGNPPSGTAKIDTPVQVVVNMIIGGLVGIDDNPPPDHQEYELCVNGDPVDDDDPPHYYYNHD/DFDKFKFAFPVRQKIKIAGHFFPFWEWEQWPVQCVLQVHRTFTKGKDQLVRIGTPGNPVQKDWDWACDTPQNFIKIWIAGNPPSGTAKIDGPVQVVVRMIIGGLVGTDDNPPPDHQEYELCVNGDPVDDDDPPHYYYNHD

Radius of gyration: 17.42 Å; Cα contacts (8 Å, |Δi|>4): 757; chains: 2; bounding box: 39×51×42 Å

Sequence (280 aa):
MTASKTGSCLCGAVKYTITGVPEHFYLCHCISCQKATGSVFGANCWYKKSVRQITQGNHSITTYQDKSPESGNPLQRSFCTTCGSNLFISNDTMDKLGAVSVTSGTIDDQSGLRPTLEVWGRGRREWLNPVEGVDGKDTQMTASKTGSCLCGAVKYTITGVPEHFYLCHCISCQKATGSVFGANCWYKKSVRQITQGNHSITTYQDKSPESGNPLQRSFCTTCGSNLFISNDTMDKLGAVSVTSGTIDDQSGLRPTLEVWGRGRREWLNPVEGVDGKDTQ

Organism: Aspergillus candidus (NCBI:txid41067)

Secondary structure (DSSP, 8-state):
---EEEEE-SSSS-EEEEES--SEEEEE-SHHHHHHHSSS-EEEEEEEGGGEEEEE-GGGEEEEEE---TTS--EEEEEETTT--EEEEEEHHHHHTTEEEEEGGGBS--TT----EEE-GGGS-TTSPPPTT-EE-S--/---EEEEE-SSSS-EEEEES--SEEEEE-SHHHHHHHSSS-EEEEEEEGGGEEEEE-GGGEEEEEE---TTS--EEEEEETTT--EEEEEEHHHHHTTEEEEEGGGBS--TT----EEE-GGGS-TTSPPPTT-EE-S--

InterPro domains:
  IPR006913 CENP-V/GFA domain [PF04828] (6-120)
  IPR006913 CENP-V/GFA domain [PS51891] (5-117)
  IPR011057 Mss4-like superfamily [SSF51316] (3-138)